Protein AF-A0A7X6YU04-F1 (afdb_monomer)

Nearest PDB structures (foldseek):
  3sb4-assembly1_A  TM=5.906E-01  e=1.097E-13  Bacteroides thetaiotaomicron
  4cp6-assembly1_A  TM=6.008E-01  e=2.734E-08  Streptococcus pneumoniae
  4h09-assembly2_B  TM=5.212E-01  e=1.757E-08  Eubacterium ventriosum ATCC 27560
  6mlx-assembly3_C  TM=5.544E-01  e=3.759E-04  Treponema pallidum
  4oju-assembly1_D  TM=6.494E-01  e=1.924E-01  Pseudoflavonifractor capillosus ATCC 29799

Radius of gyration: 21.85 Å; Cα contacts (8 Å, |Δi|>4): 764; chains: 1; bounding box: 54×42×83 Å

Solvent-accessible surface area (backbone atoms only — not comparable to full-atom values): 13526 Å² total; per-residue (Å²): 134,88,79,87,88,81,90,79,86,76,69,95,64,85,62,73,80,66,76,35,64,47,78,46,76,30,83,52,58,52,46,50,75,82,77,50,54,75,70,50,33,75,52,26,24,30,40,36,43,27,44,31,34,23,44,35,30,41,27,46,50,42,76,50,30,67,56,32,24,3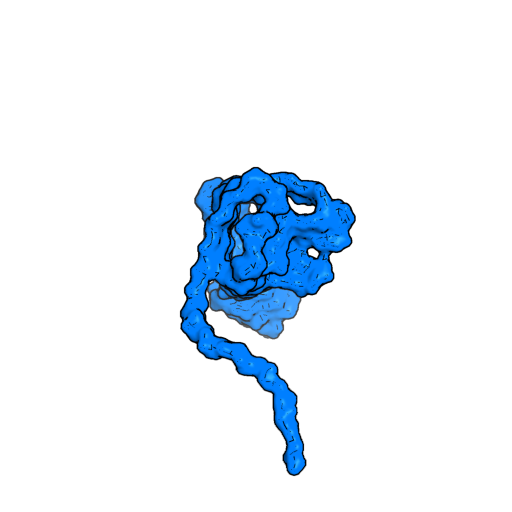6,41,35,28,47,62,29,44,39,39,59,44,74,41,40,69,34,25,62,48,90,42,89,64,47,80,40,61,55,24,36,48,43,40,23,36,29,23,32,81,70,78,72,45,61,34,45,48,26,36,42,53,42,56,29,59,71,27,35,31,41,23,40,30,20,34,26,42,17,35,43,26,33,48,43,59,44,45,38,51,34,69,45,73,38,69,53,26,62,39,62,16,49,41,16,48,28,35,43,44,38,90,73,22,77,48,39,32,48,58,97,27,24,33,22,34,51,87,41,36,31,40,46,39,46,33,24,43,38,56,44,71,48,70,52,60,71,65,24,28,33,38,32,56,44,13,34,39,47,19,42,47,24,38,33,78,43,76,27,66,53,26,32,36,40,23,40,27,19,34,18,43,16,57,30,30,45,42,61,47,69,52,34,70,55,50,76,46,77,37,67,53,28,62,34,67,30,81,38,58,73,44,60,75,43,74,51,127

Structure (mmCIF, N/CA/C/O backbone):
data_AF-A0A7X6YU04-F1
#
_entry.id   AF-A0A7X6YU04-F1
#
loop_
_atom_site.group_PDB
_atom_site.id
_atom_site.type_symbol
_atom_site.label_atom_id
_atom_site.label_alt_id
_atom_site.label_comp_id
_atom_site.label_asym_id
_atom_site.label_entity_id
_atom_site.label_seq_id
_atom_site.pdbx_PDB_ins_code
_atom_site.Cartn_x
_atom_site.Cartn_y
_atom_site.Cartn_z
_atom_site.occupancy
_atom_site.B_iso_or_equiv
_atom_site.auth_seq_id
_atom_site.auth_comp_id
_atom_site.auth_asym_id
_atom_site.auth_atom_id
_atom_site.pdbx_PDB_model_num
ATOM 1 N N . MET A 1 1 ? 34.043 -9.677 52.718 1.00 38.72 1 MET A N 1
ATOM 2 C CA . MET A 1 1 ? 33.495 -8.496 52.014 1.00 38.72 1 MET A CA 1
ATOM 3 C C . MET A 1 1 ? 32.366 -9.014 51.142 1.00 38.72 1 MET A C 1
ATOM 5 O O . MET A 1 1 ? 32.648 -9.794 50.252 1.00 38.72 1 MET A O 1
ATOM 9 N N . LYS A 1 2 ? 31.124 -8.968 51.648 1.00 36.84 2 LYS A N 1
ATOM 10 C CA . LYS A 1 2 ? 30.118 -7.913 51.370 1.00 36.84 2 LYS A CA 1
ATOM 11 C C . LYS A 1 2 ? 29.767 -7.887 49.873 1.00 36.84 2 LYS A C 1
ATOM 13 O O . LYS A 1 2 ? 30.682 -7.725 49.087 1.00 36.84 2 LYS A O 1
ATOM 18 N N . ALA A 1 3 ? 28.534 -7.921 49.388 1.00 37.44 3 ALA A N 1
ATOM 19 C CA . ALA A 1 3 ? 27.158 -8.063 49.880 1.00 37.44 3 ALA A CA 1
ATOM 20 C C . ALA A 1 3 ? 26.323 -8.004 48.562 1.00 37.44 3 ALA A C 1
ATOM 22 O O . ALA A 1 3 ? 26.691 -7.256 47.666 1.00 37.44 3 ALA A O 1
ATOM 23 N N . LEU A 1 4 ? 25.400 -8.925 48.281 1.00 38.28 4 LEU A N 1
ATOM 24 C CA . LEU A 1 4 ? 23.970 -8.820 48.609 1.00 38.28 4 LEU A CA 1
ATOM 25 C C . LEU A 1 4 ? 23.174 -7.810 47.725 1.00 38.28 4 LEU A C 1
ATOM 27 O O . LEU A 1 4 ? 23.273 -6.611 47.942 1.00 38.28 4 LEU A O 1
ATOM 31 N N . PHE A 1 5 ? 22.310 -8.370 46.851 1.00 34.94 5 PHE A N 1
ATOM 32 C CA . PHE A 1 5 ? 20.992 -7.876 46.360 1.00 34.94 5 PHE A CA 1
ATOM 33 C C . PHE A 1 5 ? 20.978 -6.762 45.287 1.00 34.94 5 PHE A C 1
ATOM 35 O O . PHE A 1 5 ? 21.652 -5.755 45.423 1.00 34.94 5 PHE A O 1
ATOM 42 N N . PHE A 1 6 ? 20.265 -6.892 44.156 1.00 40.34 6 PHE A N 1
ATOM 43 C CA . PHE A 1 6 ? 18.812 -7.113 43.970 1.00 40.34 6 PHE A CA 1
ATOM 44 C C . PHE A 1 6 ? 18.549 -7.955 42.690 1.00 40.34 6 PHE A C 1
ATOM 46 O O . PHE A 1 6 ? 18.973 -7.574 41.607 1.00 40.34 6 PHE A O 1
ATOM 53 N N . PHE A 1 7 ? 18.049 -9.194 42.761 1.00 35.56 7 PHE A N 1
ATOM 54 C CA . PHE A 1 7 ? 16.637 -9.595 42.589 1.00 35.56 7 PHE A CA 1
ATOM 55 C C . PHE A 1 7 ? 15.775 -8.754 41.618 1.00 35.56 7 PHE A C 1
ATOM 57 O O . PHE A 1 7 ? 15.134 -7.793 42.024 1.00 35.56 7 PHE A O 1
ATOM 64 N N . LEU A 1 8 ? 15.633 -9.238 40.378 1.00 34.59 8 LEU A N 1
ATOM 65 C CA . LEU A 1 8 ? 14.311 -9.524 39.803 1.00 34.59 8 LEU A CA 1
ATOM 66 C C . LEU A 1 8 ? 14.407 -10.765 38.902 1.00 34.59 8 LEU A C 1
ATOM 68 O O . LEU A 1 8 ? 14.388 -10.697 37.678 1.00 34.59 8 LEU A O 1
ATOM 72 N N . ALA A 1 9 ? 14.516 -11.929 39.541 1.00 42.50 9 ALA A N 1
ATOM 73 C CA . ALA A 1 9 ? 14.033 -13.164 38.948 1.00 42.50 9 ALA A CA 1
ATOM 74 C C . ALA A 1 9 ? 12.498 -13.091 38.942 1.00 42.50 9 ALA A C 1
ATOM 76 O O . ALA A 1 9 ? 11.856 -13.453 39.926 1.00 42.50 9 ALA A O 1
ATOM 77 N N . MET A 1 10 ? 11.901 -12.577 37.865 1.00 42.59 10 MET A N 1
ATOM 78 C CA . MET A 1 10 ? 10.480 -12.795 37.609 1.00 42.59 10 MET A CA 1
ATOM 79 C C . MET A 1 10 ? 10.357 -14.065 36.777 1.00 42.59 10 MET A C 1
ATOM 81 O O . MET A 1 10 ? 10.616 -14.068 35.582 1.00 42.59 10 MET A O 1
ATOM 85 N N . MET A 1 11 ? 10.019 -15.144 37.482 1.00 39.12 11 MET A N 1
ATOM 86 C CA . MET A 1 11 ? 9.170 -16.233 37.013 1.00 39.12 11 MET A CA 1
ATOM 87 C C . MET A 1 11 ? 9.454 -16.754 35.593 1.00 39.12 11 MET A C 1
ATOM 89 O O . MET A 1 11 ? 8.969 -16.229 34.594 1.00 39.12 11 MET A O 1
ATOM 93 N N . LEU A 1 12 ? 10.103 -17.919 35.532 1.00 44.2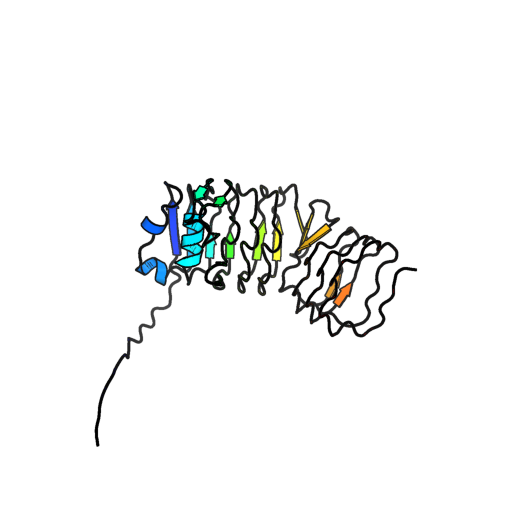5 12 LEU A N 1
ATOM 94 C CA . LEU A 1 12 ? 9.741 -18.936 34.548 1.00 44.25 12 LEU A CA 1
ATOM 95 C C . LEU A 1 12 ? 8.235 -19.199 34.679 1.00 44.25 12 LEU A C 1
ATOM 97 O O . LEU A 1 12 ? 7.797 -20.018 35.481 1.00 44.25 12 LEU A O 1
ATOM 101 N N . CYS A 1 13 ? 7.443 -18.477 33.902 1.00 35.66 13 CYS A N 1
ATOM 102 C CA . CYS A 1 13 ? 6.161 -18.963 33.457 1.00 35.66 13 CYS A CA 1
ATOM 103 C C . CYS A 1 13 ? 6.367 -19.253 31.977 1.00 35.66 13 CYS A C 1
ATOM 105 O O . CYS A 1 13 ? 6.315 -18.358 31.136 1.00 35.66 13 CYS A O 1
ATOM 107 N N . THR A 1 14 ? 6.645 -20.514 31.654 1.00 41.81 14 THR A N 1
ATOM 108 C CA . THR A 1 14 ? 6.331 -21.069 30.341 1.00 41.81 14 THR A CA 1
ATOM 109 C C . THR A 1 14 ? 4.810 -21.056 30.192 1.00 41.81 14 THR A C 1
ATOM 111 O O . THR A 1 14 ? 4.151 -22.090 30.131 1.00 41.81 14 THR A O 1
ATOM 114 N N . VAL A 1 15 ? 4.222 -19.858 30.133 1.00 43.78 15 VAL A N 1
ATOM 115 C CA . VAL A 1 15 ? 2.979 -19.678 29.407 1.00 43.78 15 VAL A CA 1
ATOM 116 C C . VAL A 1 15 ? 3.430 -19.941 27.984 1.00 43.78 15 VAL A C 1
ATOM 118 O O . VAL A 1 15 ? 4.143 -19.134 27.392 1.00 43.78 15 VAL A O 1
ATOM 121 N N . SER A 1 16 ? 3.113 -21.126 27.462 1.00 46.19 16 SER A N 1
ATOM 122 C CA . SER A 1 16 ? 2.829 -21.249 26.036 1.00 46.19 16 SER A CA 1
ATOM 123 C C . SER A 1 16 ? 2.118 -19.954 25.665 1.00 46.19 16 SER A C 1
ATOM 125 O O . SER A 1 16 ? 1.050 -19.702 26.217 1.00 46.19 16 SER A O 1
ATOM 127 N N . ALA A 1 17 ? 2.774 -19.059 24.921 1.00 52.78 17 ALA A N 1
ATOM 128 C CA . ALA A 1 17 ? 2.198 -17.775 24.565 1.00 52.78 17 ALA A CA 1
ATOM 129 C C . ALA A 1 17 ? 1.048 -18.086 23.608 1.00 52.78 17 ALA A C 1
ATOM 131 O O . ALA A 1 17 ? 1.206 -18.078 22.391 1.00 52.78 17 ALA A O 1
ATOM 132 N N . TYR A 1 18 ? -0.085 -18.500 24.172 1.00 56.50 18 TYR A N 1
ATOM 133 C CA . TYR A 1 18 ? -1.309 -18.729 23.446 1.00 56.50 18 TYR A CA 1
ATOM 134 C C . TYR A 1 18 ? -1.627 -17.399 22.800 1.00 56.50 18 TYR A C 1
ATOM 136 O O . TYR A 1 18 ? -1.776 -16.401 23.512 1.00 56.50 18 TYR A O 1
ATOM 144 N N . ALA A 1 19 ? -1.678 -17.397 21.469 1.00 67.06 19 ALA A N 1
ATOM 145 C CA . ALA A 1 19 ? -2.090 -16.247 20.692 1.00 67.06 19 ALA A CA 1
ATOM 146 C C . ALA A 1 19 ? -3.394 -15.705 21.289 1.00 67.06 19 ALA A C 1
ATOM 148 O O . ALA A 1 19 ? -4.443 -16.346 21.203 1.00 67.06 19 ALA A O 1
ATOM 149 N N . GLN A 1 20 ? -3.316 -14.563 21.976 1.00 90.12 20 GLN A N 1
ATOM 150 C CA . GLN A 1 20 ? -4.504 -13.911 22.502 1.00 90.12 20 GLN A CA 1
ATOM 151 C C . GLN A 1 20 ? -5.170 -13.201 21.335 1.00 90.12 20 GLN A C 1
ATOM 153 O O . GLN A 1 20 ? -4.629 -12.235 20.786 1.00 90.12 20 GLN A O 1
ATOM 158 N N . VAL A 1 21 ? -6.320 -13.732 20.934 1.00 95.94 21 VAL A N 1
ATOM 159 C CA . VAL A 1 21 ? -7.135 -13.197 19.850 1.00 95.94 21 VAL A CA 1
ATOM 160 C C . VAL A 1 21 ? -8.427 -12.627 20.417 1.00 95.94 21 VAL A C 1
ATOM 162 O O . VAL A 1 21 ? -9.036 -13.217 21.309 1.00 95.94 21 VAL A O 1
ATOM 165 N N . LYS A 1 22 ? -8.868 -11.482 19.900 1.00 97.75 22 LYS A N 1
ATOM 166 C CA . LYS A 1 22 ? -10.112 -10.841 20.341 1.00 97.75 22 LYS A CA 1
ATOM 167 C C . LYS A 1 22 ? -10.916 -10.333 19.157 1.00 97.75 22 LYS A C 1
ATOM 169 O O . LYS A 1 22 ? -10.361 -9.840 18.181 1.00 97.75 22 LYS A O 1
ATOM 174 N N . THR A 1 23 ? -12.237 -10.431 19.257 1.00 98.50 23 THR A N 1
ATOM 175 C CA . THR A 1 23 ? -13.159 -9.735 18.353 1.00 98.50 23 THR A CA 1
ATOM 176 C C . THR A 1 23 ? -13.822 -8.600 19.116 1.00 98.50 23 THR A C 1
ATOM 178 O O . THR A 1 23 ? -14.321 -8.810 20.221 1.00 98.50 23 THR A O 1
ATOM 181 N N . VAL A 1 24 ? -13.824 -7.402 18.539 1.00 98.56 24 VAL A N 1
ATOM 182 C CA . VAL A 1 24 ? -14.433 -6.206 19.125 1.00 98.56 24 VAL A CA 1
ATOM 183 C C . VAL A 1 24 ? -15.392 -5.583 18.120 1.00 98.56 24 VAL A C 1
ATOM 185 O O . VAL A 1 24 ? -15.045 -5.345 16.962 1.00 98.56 24 VAL A O 1
ATOM 188 N N . HIS A 1 25 ? -16.611 -5.305 18.573 1.00 98.62 25 HIS A N 1
ATOM 189 C CA . HIS A 1 25 ? -17.556 -4.473 17.843 1.00 98.62 25 HIS A CA 1
ATOM 190 C C . HIS A 1 25 ? -17.486 -3.047 18.382 1.00 98.62 25 HIS A C 1
ATOM 192 O O . HIS A 1 25 ? -17.803 -2.810 19.548 1.00 98.62 25 HIS A O 1
ATOM 198 N N . VAL A 1 26 ? -17.053 -2.104 17.549 1.00 98.69 26 VAL A N 1
ATOM 199 C CA . VAL A 1 26 ? -16.968 -0.688 17.907 1.00 98.69 26 VAL A CA 1
ATOM 200 C C . VAL A 1 26 ? -18.269 -0.011 17.486 1.00 98.69 26 VAL A C 1
ATOM 202 O O . VAL A 1 26 ? -18.536 0.173 16.301 1.00 98.69 26 VAL A O 1
ATOM 205 N N . THR A 1 27 ? -19.117 0.334 18.454 1.00 98.12 27 THR A N 1
ATOM 206 C CA . THR A 1 27 ? -20.388 1.022 18.170 1.00 98.12 27 THR A CA 1
ATOM 207 C C . THR A 1 27 ? -20.155 2.496 17.830 1.00 98.12 27 THR A C 1
ATOM 209 O O . THR A 1 27 ? -20.726 3.011 16.864 1.00 98.12 27 THR A O 1
ATOM 212 N N . THR A 1 28 ? -19.281 3.152 18.599 1.00 98.38 28 THR A N 1
ATOM 213 C CA . THR A 1 28 ? -18.944 4.574 18.477 1.00 98.38 28 THR A CA 1
ATOM 214 C C . THR A 1 28 ? -17.519 4.719 17.960 1.00 98.38 28 THR A C 1
ATOM 216 O O . THR A 1 28 ? -16.579 4.308 18.630 1.00 98.38 28 THR A O 1
ATOM 219 N N . ALA A 1 29 ? -17.345 5.332 16.790 1.00 98.69 29 ALA A N 1
ATOM 220 C CA . ALA A 1 29 ? -16.015 5.546 16.228 1.00 98.69 29 ALA A CA 1
ATOM 221 C C . ALA A 1 29 ? -15.112 6.350 17.186 1.00 98.69 29 ALA A C 1
ATOM 223 O O . ALA A 1 29 ? -15.557 7.304 17.838 1.00 98.69 29 ALA A O 1
ATOM 224 N N . GLY A 1 30 ? -13.854 5.933 17.287 1.00 98.56 30 GLY A N 1
ATOM 225 C CA . GLY A 1 30 ? -12.837 6.466 18.185 1.00 98.56 30 GLY A CA 1
ATOM 226 C C . GLY A 1 30 ? -12.917 5.960 19.625 1.00 98.56 30 GLY A C 1
ATOM 227 O O . GLY A 1 30 ? -12.241 6.520 20.487 1.00 98.56 30 GLY A O 1
ATOM 228 N N . SER A 1 31 ? -13.753 4.957 19.923 1.00 98.62 31 SER A N 1
ATOM 229 C CA . SER A 1 31 ? -13.955 4.442 21.284 1.00 98.62 31 SER A CA 1
ATOM 230 C C . SER A 1 31 ? -13.246 3.116 21.579 1.00 98.62 31 SER A C 1
ATOM 232 O O . SER A 1 31 ? -13.461 2.558 22.659 1.00 98.62 31 SER A O 1
ATOM 234 N N . LEU A 1 32 ? -12.419 2.580 20.674 1.00 98.69 32 LEU A N 1
ATOM 235 C CA . LEU A 1 32 ? -11.773 1.270 20.842 1.00 98.69 32 LEU A CA 1
ATOM 236 C C . LEU A 1 32 ? -10.960 1.171 22.141 1.00 98.69 32 LEU A C 1
ATOM 238 O O . LEU A 1 32 ? -10.961 0.123 22.786 1.00 98.69 32 LEU A O 1
ATOM 242 N N . TYR A 1 33 ? -10.338 2.270 22.571 1.00 97.88 33 TYR A N 1
ATOM 243 C CA . TYR A 1 33 ? -9.551 2.341 23.807 1.00 97.88 33 TYR A CA 1
ATOM 244 C C . TYR A 1 33 ? -10.349 1.996 25.077 1.00 97.88 33 TYR A C 1
ATOM 246 O O . TYR A 1 33 ? -9.762 1.626 26.090 1.00 97.88 33 TYR A O 1
ATOM 254 N N . THR A 1 34 ? -11.681 2.100 25.036 1.00 98.25 34 THR A N 1
ATOM 255 C CA . THR A 1 34 ? -12.569 1.716 26.149 1.00 98.25 34 THR A CA 1
ATOM 256 C C . THR A 1 34 ? -12.898 0.222 26.162 1.00 98.25 34 THR A C 1
ATOM 258 O O . THR A 1 34 ? -13.349 -0.304 27.176 1.00 98.25 34 THR A O 1
ATOM 261 N N . LEU A 1 35 ? -12.673 -0.469 25.040 1.00 98.38 35 LEU A N 1
ATOM 262 C CA . LEU A 1 35 ? -13.057 -1.864 24.808 1.00 98.38 35 LEU A CA 1
ATOM 263 C C . LEU A 1 35 ? -11.875 -2.836 24.940 1.00 98.38 35 LEU A C 1
ATOM 265 O O . LEU A 1 35 ? -12.078 -4.054 24.925 1.00 98.38 35 LEU A O 1
ATOM 269 N N . ILE A 1 36 ? -10.651 -2.312 25.055 1.00 97.56 36 ILE A N 1
ATOM 270 C CA . ILE A 1 36 ? -9.421 -3.090 25.225 1.00 97.56 36 ILE A CA 1
ATOM 271 C C . ILE A 1 36 ? -8.693 -2.622 26.489 1.00 97.56 36 ILE A C 1
ATOM 273 O O . ILE A 1 36 ? -8.149 -1.516 26.544 1.00 97.56 36 ILE A O 1
ATOM 277 N N . ASN A 1 37 ? -8.659 -3.485 27.505 1.00 96.44 37 ASN A N 1
ATOM 278 C CA . ASN A 1 37 ? -8.021 -3.179 28.785 1.00 96.44 37 ASN A CA 1
ATOM 279 C C . ASN A 1 37 ? -6.482 -3.284 28.710 1.00 96.44 37 ASN A C 1
ATOM 281 O O . ASN A 1 37 ? -5.920 -3.801 27.747 1.00 96.44 37 ASN A O 1
ATOM 285 N N . THR A 1 38 ? -5.782 -2.816 29.746 1.00 95.12 38 THR A N 1
ATOM 286 C CA . THR A 1 38 ? -4.309 -2.759 29.770 1.00 95.12 38 THR A CA 1
ATOM 287 C C . THR A 1 38 ? -3.628 -4.123 29.616 1.00 95.12 38 THR A C 1
ATOM 289 O O . THR A 1 38 ? -2.592 -4.211 28.962 1.00 95.12 38 THR A O 1
ATOM 292 N N . SER A 1 39 ? -4.192 -5.194 30.185 1.00 93.88 39 SER A N 1
ATOM 293 C CA . SER A 1 39 ? -3.619 -6.542 30.059 1.00 93.88 39 SER A CA 1
ATOM 294 C C . SER A 1 39 ? -3.750 -7.070 28.629 1.00 93.88 39 SER A C 1
ATOM 296 O O . SER A 1 39 ? -2.817 -7.678 28.104 1.00 93.88 39 SER A O 1
ATOM 298 N N . GLU A 1 40 ? -4.871 -6.780 27.969 1.00 96.25 40 GLU A N 1
ATOM 299 C CA . GLU A 1 40 ? -5.088 -7.122 26.562 1.00 96.25 40 GLU A CA 1
ATOM 300 C C . GLU A 1 40 ? -4.150 -6.332 25.642 1.00 96.25 40 GLU A C 1
ATOM 302 O O . GLU A 1 40 ? -3.551 -6.916 24.743 1.00 96.25 40 GLU A O 1
ATOM 307 N N . GLN A 1 41 ? -3.934 -5.035 25.896 1.00 95.75 41 GLN A N 1
ATOM 308 C CA . GLN A 1 41 ? -2.990 -4.221 25.111 1.00 95.75 41 GLN A CA 1
ATOM 309 C C . GLN A 1 41 ? -1.577 -4.831 25.071 1.00 95.75 41 GLN A C 1
ATOM 311 O O . GLN A 1 41 ? -0.901 -4.769 24.047 1.00 95.75 41 GLN A O 1
ATOM 316 N N . GLN A 1 42 ? -1.151 -5.461 26.169 1.00 94.00 42 GLN A N 1
ATOM 317 C CA . GLN A 1 42 ? 0.177 -6.065 26.306 1.00 94.00 42 GLN A CA 1
ATOM 318 C C . GLN A 1 42 ? 0.291 -7.485 25.738 1.00 94.00 42 GLN A C 1
ATOM 320 O O . GLN A 1 42 ? 1.404 -7.992 25.638 1.00 94.00 42 GLN A O 1
ATOM 325 N N . SER A 1 43 ? -0.822 -8.145 25.407 1.00 94.56 43 SER A N 1
ATOM 326 C CA . SER A 1 43 ? -0.830 -9.581 25.088 1.00 94.56 43 SER A CA 1
ATOM 327 C C . SER A 1 43 ? -1.526 -9.946 23.778 1.00 94.56 43 SER A C 1
ATOM 329 O O . SER A 1 43 ? -1.267 -11.029 23.251 1.00 94.56 43 SER A O 1
ATOM 331 N N . LEU A 1 44 ? -2.380 -9.073 23.226 1.00 97.44 44 LEU A N 1
ATOM 332 C CA . LEU A 1 44 ? -3.095 -9.352 21.981 1.00 97.44 44 LEU A CA 1
ATOM 333 C C . LEU A 1 44 ? -2.133 -9.523 20.804 1.00 97.44 44 LEU A C 1
ATOM 335 O O . LEU A 1 44 ? -1.326 -8.649 20.490 1.00 97.44 44 LEU A O 1
ATOM 339 N N . THR A 1 45 ? -2.301 -10.652 20.125 1.00 97.69 45 THR A N 1
ATOM 340 C CA . THR A 1 45 ? -1.593 -11.018 18.889 1.00 97.69 45 THR A CA 1
ATOM 341 C C . THR A 1 45 ? -2.546 -11.011 17.697 1.00 97.69 45 THR A C 1
ATOM 343 O O . THR A 1 45 ? -2.133 -10.640 16.605 1.00 97.69 45 THR A O 1
ATOM 346 N N . GLY A 1 46 ? -3.842 -11.276 17.910 1.00 98.56 46 GLY A N 1
ATOM 347 C CA . GLY A 1 46 ? -4.874 -11.145 16.879 1.00 98.56 46 GLY A CA 1
ATOM 348 C C . GLY A 1 46 ? -6.045 -10.256 17.299 1.00 98.56 46 GLY A C 1
ATOM 349 O O . GLY A 1 46 ? -6.525 -10.315 18.432 1.00 98.56 46 GLY A O 1
ATOM 350 N N . LEU A 1 47 ? -6.551 -9.448 16.372 1.00 98.75 47 LEU A N 1
ATOM 351 C CA . LEU A 1 47 ? -7.686 -8.560 16.604 1.00 98.75 47 LEU A CA 1
ATOM 352 C C . LEU A 1 47 ? -8.589 -8.519 15.377 1.00 98.75 47 LEU A C 1
ATOM 354 O O . LEU A 1 47 ? -8.158 -8.169 14.283 1.00 98.75 47 LEU A O 1
ATOM 358 N N . THR A 1 48 ? -9.866 -8.822 15.575 1.00 98.88 48 THR A N 1
ATOM 359 C CA . THR A 1 48 ? -10.917 -8.563 14.589 1.00 98.88 48 THR A CA 1
ATOM 360 C C . THR A 1 48 ? -11.740 -7.366 15.042 1.00 98.88 48 THR A C 1
ATOM 362 O O . THR A 1 48 ? -12.356 -7.409 16.108 1.00 98.88 48 THR A O 1
ATOM 365 N N . LEU A 1 49 ? -11.768 -6.303 14.240 1.00 98.81 49 LEU A N 1
ATOM 366 C CA . LEU A 1 49 ? -12.611 -5.132 14.466 1.00 98.81 49 LEU A CA 1
ATOM 367 C C . LEU A 1 49 ? -13.805 -5.145 13.517 1.00 98.81 49 LEU A C 1
ATOM 369 O O . LEU A 1 49 ? -13.681 -5.391 12.317 1.00 98.81 49 LEU A O 1
ATOM 373 N N . THR A 1 50 ? -14.974 -4.842 14.069 1.00 98.75 50 THR A N 1
ATOM 374 C CA . THR A 1 50 ? -16.225 -4.687 13.320 1.00 98.75 50 THR A CA 1
ATOM 375 C C . THR A 1 50 ? -16.951 -3.420 13.766 1.00 98.75 50 THR A C 1
ATOM 377 O O . THR A 1 50 ? -16.627 -2.857 14.813 1.00 98.75 50 THR A O 1
ATOM 380 N N . GLY A 1 51 ? -17.950 -2.980 13.002 1.00 98.44 51 GLY A N 1
ATOM 381 C CA . GLY A 1 51 ? -18.737 -1.793 13.348 1.00 98.44 51 GLY A CA 1
ATOM 382 C C . GLY A 1 51 ? -18.108 -0.500 12.831 1.00 98.44 51 GLY A C 1
ATOM 383 O O . GLY A 1 51 ? -17.540 -0.478 11.743 1.00 98.44 51 GLY A O 1
ATOM 384 N N . ASN A 1 52 ? -18.252 0.591 13.573 1.00 98.50 52 ASN A N 1
ATOM 385 C CA . ASN A 1 52 ? -17.826 1.929 13.177 1.00 98.50 52 ASN A CA 1
ATOM 386 C C . ASN A 1 52 ? -16.484 2.262 13.837 1.00 98.50 52 ASN A C 1
ATOM 388 O O . ASN A 1 52 ? -16.450 2.489 15.041 1.00 98.50 52 ASN A O 1
ATOM 392 N N . ILE A 1 53 ? -15.409 2.331 13.054 1.00 98.81 53 ILE A N 1
ATOM 393 C CA . ILE A 1 53 ? -14.086 2.765 13.534 1.00 98.81 53 ILE A CA 1
ATOM 394 C C . ILE A 1 53 ? -13.700 4.096 12.886 1.00 98.81 53 ILE A C 1
ATOM 396 O O . ILE A 1 53 ? -14.281 4.461 11.869 1.00 98.81 53 ILE A O 1
ATOM 400 N N . ASP A 1 54 ? -12.717 4.814 13.412 1.00 98.81 54 ASP A N 1
ATOM 401 C CA . ASP A 1 54 ? -12.089 5.953 12.727 1.00 98.81 54 ASP A CA 1
ATOM 402 C C . ASP A 1 54 ? -10.565 5.998 12.935 1.00 98.81 54 ASP A C 1
ATOM 404 O O . ASP A 1 54 ? -9.955 5.060 13.454 1.00 98.81 54 ASP A O 1
ATOM 408 N N . ALA A 1 55 ? -9.929 7.090 12.501 1.00 98.75 55 ALA A N 1
ATOM 409 C CA . ALA A 1 55 ? -8.483 7.272 12.601 1.00 98.75 55 ALA A CA 1
ATOM 410 C C . ALA A 1 55 ? -7.940 7.183 14.041 1.00 98.75 55 ALA A C 1
ATOM 412 O O . ALA A 1 55 ? -6.788 6.794 14.219 1.00 98.75 55 ALA A O 1
ATOM 413 N N . ARG A 1 56 ? -8.741 7.486 15.071 1.00 98.75 56 ARG A N 1
ATOM 414 C CA . ARG A 1 56 ? -8.329 7.374 16.481 1.00 98.75 56 ARG A CA 1
ATOM 415 C C . ARG A 1 56 ? -8.237 5.917 16.919 1.00 98.75 56 ARG A C 1
ATOM 417 O O . ARG A 1 56 ? -7.319 5.549 17.646 1.00 98.75 56 ARG A O 1
ATOM 424 N N . ASP A 1 57 ? -9.150 5.070 16.443 1.00 98.94 57 ASP A N 1
ATOM 425 C CA . ASP A 1 57 ? -9.096 3.628 16.709 1.00 98.94 57 ASP A CA 1
ATOM 426 C C . ASP A 1 57 ? -7.889 2.988 16.017 1.00 98.94 57 ASP A C 1
ATOM 428 O O . ASP A 1 57 ? -7.197 2.165 16.614 1.00 98.94 57 ASP A O 1
ATOM 432 N N . ILE A 1 58 ? -7.598 3.395 14.776 1.00 98.81 58 ILE A N 1
ATOM 433 C CA . ILE A 1 58 ? -6.407 2.935 14.048 1.00 98.81 58 ILE A CA 1
ATOM 434 C C . ILE A 1 58 ? -5.123 3.402 14.749 1.00 98.81 58 ILE A C 1
ATOM 436 O O . ILE A 1 58 ? -4.225 2.587 14.958 1.00 98.81 58 ILE A O 1
ATOM 440 N N . ALA A 1 59 ? -5.055 4.662 15.195 1.00 98.62 59 ALA A N 1
ATOM 441 C CA . ALA A 1 59 ? -3.934 5.164 15.992 1.00 98.62 59 ALA A CA 1
ATOM 442 C C . ALA A 1 59 ? -3.763 4.369 17.300 1.00 98.62 59 ALA A C 1
ATOM 444 O O . ALA A 1 59 ? -2.648 3.995 17.655 1.00 98.62 59 ALA A O 1
ATOM 445 N N . PHE A 1 60 ? -4.860 4.011 17.977 1.00 98.69 60 PHE A N 1
ATOM 446 C CA . PHE A 1 60 ? -4.813 3.139 19.152 1.00 98.69 60 PHE A CA 1
ATOM 447 C C . PHE A 1 60 ? -4.244 1.748 18.824 1.00 98.69 60 PHE A C 1
ATOM 449 O O . PHE A 1 60 ? -3.376 1.260 19.548 1.00 98.69 60 PHE A O 1
ATOM 456 N N . VAL A 1 61 ? -4.678 1.116 17.725 1.00 98.69 61 VAL A N 1
ATOM 457 C CA . VAL A 1 61 ? -4.127 -0.175 17.269 1.00 98.69 61 VAL A CA 1
ATOM 458 C C . VAL A 1 61 ? -2.624 -0.068 17.004 1.00 98.69 61 VAL A C 1
ATOM 460 O O . VAL A 1 61 ? -1.863 -0.934 17.442 1.00 98.69 61 VAL A O 1
ATOM 463 N N . ARG A 1 62 ? -2.190 0.998 16.323 1.00 98.31 62 ARG A N 1
ATOM 464 C CA . ARG A 1 62 ? -0.778 1.267 16.031 1.00 98.31 62 ARG A CA 1
ATOM 465 C C . ARG A 1 62 ? 0.042 1.430 17.309 1.00 98.31 62 ARG A C 1
ATOM 467 O O . ARG A 1 62 ? 1.049 0.749 17.473 1.00 98.31 62 ARG A O 1
ATOM 474 N N . ASP A 1 63 ? -0.403 2.305 18.206 1.00 97.31 63 ASP A N 1
ATOM 475 C CA . ASP A 1 63 ? 0.421 2.806 19.309 1.00 97.31 63 ASP A CA 1
ATOM 476 C C . ASP A 1 63 ? 0.339 1.944 20.577 1.00 97.31 63 ASP A C 1
ATOM 478 O O . ASP A 1 63 ? 1.241 2.001 21.415 1.00 97.31 63 ASP A O 1
ATOM 482 N N . LYS A 1 64 ? -0.743 1.175 20.766 1.00 97.50 64 LYS A N 1
ATOM 483 C CA . LYS A 1 64 ? -0.993 0.430 22.014 1.00 97.50 64 LYS A CA 1
ATOM 484 C C . LYS A 1 64 ? -0.910 -1.084 21.874 1.00 97.50 64 LYS A C 1
ATOM 486 O O . LYS A 1 64 ? -0.618 -1.744 22.866 1.00 97.50 64 LYS A O 1
ATOM 491 N N . LEU A 1 65 ? -1.122 -1.649 20.683 1.00 97.69 65 LEU A N 1
ATOM 492 C CA . LEU A 1 65 ? -1.166 -3.105 20.480 1.00 97.69 65 LEU A CA 1
ATOM 493 C C . LEU A 1 65 ? 0.145 -3.632 19.885 1.00 97.69 65 LEU A C 1
ATOM 495 O O . LEU A 1 65 ? 0.196 -4.135 18.760 1.00 97.69 65 LEU A O 1
ATOM 499 N N . LEU A 1 66 ? 1.236 -3.497 20.639 1.00 94.38 66 LEU A N 1
ATOM 500 C CA . LEU A 1 66 ? 2.604 -3.698 20.139 1.00 94.38 66 LEU A CA 1
ATOM 501 C C . LEU A 1 66 ? 2.883 -5.126 19.646 1.00 94.38 66 LEU A C 1
ATOM 503 O O . LEU A 1 66 ? 3.630 -5.295 18.682 1.00 94.38 66 LEU A O 1
ATOM 507 N N . LEU A 1 67 ? 2.247 -6.141 20.239 1.00 96.38 67 LEU A N 1
ATOM 508 C CA . LEU A 1 67 ? 2.399 -7.550 19.845 1.00 96.38 67 LEU A CA 1
ATOM 509 C C . LEU A 1 67 ? 1.430 -7.997 18.739 1.00 96.38 67 LEU A C 1
ATOM 511 O O . LEU A 1 67 ? 1.513 -9.138 18.295 1.00 96.38 67 LEU A O 1
ATOM 515 N N . LEU A 1 68 ? 0.534 -7.115 18.278 1.00 98.00 68 LEU A N 1
ATOM 516 C CA . LEU A 1 68 ? -0.486 -7.475 17.296 1.00 98.00 68 LEU A CA 1
ATOM 517 C C . LEU A 1 68 ? 0.142 -7.855 15.948 1.00 98.00 68 LEU A C 1
ATOM 519 O O . LEU A 1 68 ? 0.705 -6.986 15.273 1.00 98.00 68 LEU A O 1
ATOM 523 N N . SER A 1 69 ? -0.005 -9.123 15.568 1.00 97.94 69 SER A N 1
ATOM 524 C CA . SER A 1 69 ? 0.447 -9.706 14.306 1.00 97.94 69 SER A CA 1
ATOM 525 C C . SER A 1 69 ? -0.655 -9.827 13.265 1.00 97.94 69 SER A C 1
ATOM 527 O O . SER A 1 69 ? -0.377 -9.693 12.075 1.00 97.94 69 SER A O 1
ATOM 529 N N . ASP A 1 70 ? -1.896 -10.031 13.698 1.00 98.50 70 ASP A N 1
ATOM 530 C CA . ASP A 1 70 ? -3.017 -10.316 12.808 1.00 98.50 70 ASP A CA 1
ATOM 531 C C . ASP A 1 70 ? -4.152 -9.327 13.060 1.00 98.50 70 ASP A C 1
ATOM 533 O O . ASP A 1 70 ? -4.765 -9.304 14.131 1.00 98.50 70 ASP A O 1
ATOM 537 N N . LEU A 1 71 ? -4.444 -8.491 12.065 1.00 98.81 71 LEU A N 1
ATOM 538 C CA . LEU A 1 71 ? -5.512 -7.498 12.143 1.00 98.81 71 LEU A CA 1
ATOM 539 C C . LEU A 1 71 ? -6.564 -7.757 11.068 1.00 98.81 71 LEU A C 1
ATOM 541 O O . LEU A 1 71 ? -6.293 -7.664 9.873 1.00 98.81 71 LEU A O 1
ATOM 545 N N . ASN A 1 72 ? -7.798 -8.011 11.484 1.00 98.88 72 ASN A N 1
ATOM 546 C CA . ASN A 1 72 ? -8.923 -8.174 10.577 1.00 98.88 72 ASN A CA 1
ATOM 547 C C . ASN A 1 72 ? -9.898 -6.997 10.703 1.00 98.88 72 ASN A C 1
ATOM 549 O O . ASN A 1 72 ? -10.551 -6.831 11.731 1.00 98.88 72 ASN A O 1
ATOM 553 N N . LEU A 1 73 ? -10.010 -6.196 9.641 1.00 98.88 73 LEU A N 1
ATOM 554 C CA . LEU A 1 73 ? -10.916 -5.048 9.532 1.00 98.88 73 LEU A CA 1
ATOM 555 C C . LEU A 1 73 ? -12.047 -5.283 8.523 1.00 98.88 73 LEU A C 1
ATOM 557 O O . LEU A 1 73 ? -12.744 -4.337 8.163 1.00 98.88 73 LEU A O 1
ATOM 561 N N . GLN A 1 74 ? -12.239 -6.515 8.039 1.00 98.50 74 GLN A N 1
ATOM 562 C CA . GLN A 1 74 ? -13.121 -6.825 6.909 1.00 98.50 74 GLN A CA 1
ATOM 563 C C . GLN A 1 74 ? -14.536 -6.242 7.059 1.00 98.50 74 GLN A C 1
ATOM 565 O O . GLN A 1 74 ? -15.101 -5.724 6.093 1.00 98.50 74 GLN A O 1
ATOM 570 N N . ASN A 1 75 ? -15.082 -6.314 8.279 1.00 98.50 75 ASN A N 1
ATOM 571 C CA . ASN A 1 75 ? -16.434 -5.873 8.636 1.00 98.50 75 ASN A CA 1
ATOM 572 C C . ASN A 1 75 ? -16.447 -4.553 9.432 1.00 98.50 75 ASN A C 1
ATOM 574 O O . ASN A 1 75 ? -17.437 -4.237 10.100 1.00 98.50 75 ASN A O 1
ATOM 578 N N . ALA A 1 76 ? -15.349 -3.799 9.410 1.00 98.62 76 ALA A N 1
ATOM 579 C CA . ALA A 1 76 ? -15.302 -2.450 9.949 1.00 98.62 76 ALA A CA 1
ATOM 580 C C . ALA A 1 76 ? -15.694 -1.429 8.870 1.00 98.62 76 ALA A C 1
ATOM 582 O O . ALA A 1 76 ? -15.421 -1.607 7.688 1.00 98.62 76 ALA A O 1
ATOM 583 N N . SER A 1 77 ? -16.322 -0.333 9.279 1.00 98.44 77 SER A N 1
ATOM 584 C CA . SER A 1 77 ? -16.617 0.833 8.452 1.00 98.44 77 SER A CA 1
ATOM 585 C C . SER A 1 77 ? -15.849 2.015 9.023 1.00 98.44 77 SER A C 1
ATOM 587 O O . SER A 1 77 ? -16.153 2.473 10.126 1.00 98.44 77 SER A O 1
ATOM 589 N N . ILE A 1 78 ? -14.862 2.505 8.269 1.00 98.81 78 ILE A N 1
ATOM 590 C CA . ILE A 1 78 ? -14.072 3.671 8.669 1.00 98.81 78 ILE A CA 1
ATOM 591 C C . ILE A 1 78 ? -14.926 4.930 8.486 1.00 98.81 78 ILE A C 1
ATOM 593 O O . ILE A 1 78 ? -15.351 5.249 7.374 1.00 98.81 78 ILE A O 1
ATOM 597 N N . LYS A 1 79 ? -15.204 5.637 9.577 1.00 98.88 79 LYS A N 1
ATOM 598 C CA . LYS A 1 79 ? -15.920 6.912 9.596 1.00 98.88 79 LYS A CA 1
ATOM 599 C C . LYS A 1 79 ? -14.953 8.067 9.401 1.00 98.88 79 LYS A C 1
ATOM 601 O O . LYS A 1 79 ? -13.782 7.977 9.759 1.00 98.88 79 LYS A O 1
ATOM 606 N N . ALA A 1 80 ? -15.479 9.150 8.834 1.00 98.75 80 ALA A N 1
ATOM 607 C CA . ALA A 1 80 ? -14.730 10.387 8.737 1.00 98.75 80 ALA A CA 1
ATOM 608 C C . ALA A 1 80 ? -14.454 10.940 10.139 1.00 98.75 80 ALA A C 1
ATOM 610 O O . ALA A 1 80 ? -15.298 10.836 11.032 1.00 98.75 80 ALA A O 1
ATOM 611 N N . TYR A 1 81 ? -13.292 11.557 10.307 1.00 98.62 81 TYR A N 1
ATOM 612 C CA . TYR A 1 81 ? -12.887 12.197 11.551 1.00 98.62 81 TYR A CA 1
ATOM 613 C C . TYR A 1 81 ? -12.111 13.477 11.241 1.00 98.62 81 TYR A C 1
ATOM 615 O O . TYR A 1 81 ? -11.307 13.506 10.315 1.00 98.62 81 TYR A O 1
ATOM 623 N N . SER A 1 82 ? -12.340 14.521 12.035 1.00 98.31 82 SER A N 1
ATOM 624 C CA . SER A 1 82 ? -11.545 15.748 12.015 1.00 98.31 82 SER A CA 1
ATOM 625 C C . SER A 1 82 ? -11.039 16.024 13.420 1.00 98.31 82 SER A C 1
ATOM 627 O O . SER A 1 82 ? -11.840 16.121 14.352 1.00 98.31 82 SER A O 1
ATOM 629 N N . GLY A 1 83 ? -9.729 16.167 13.574 1.00 97.81 83 GLY A N 1
ATOM 630 C CA . GLY A 1 83 ? -9.113 16.525 14.848 1.00 97.81 83 GLY A CA 1
ATOM 631 C C . GLY A 1 83 ? -7.646 16.126 14.925 1.00 97.81 83 GLY A C 1
ATOM 632 O O . GLY A 1 83 ? -7.017 15.825 13.911 1.00 97.81 83 GLY A O 1
ATOM 633 N N . ASP A 1 84 ? -7.106 16.140 16.135 1.00 97.00 84 ASP A N 1
ATOM 634 C CA . ASP A 1 84 ? -5.682 15.964 16.445 1.00 97.00 84 ASP A CA 1
ATOM 635 C C . ASP A 1 84 ? -5.333 14.568 16.993 1.00 97.00 84 ASP A C 1
ATOM 637 O O . ASP A 1 84 ? -4.163 14.209 17.082 1.00 97.00 84 ASP A O 1
ATOM 641 N N . GLN A 1 85 ? -6.335 13.742 17.314 1.00 96.94 85 GLN A N 1
ATOM 642 C CA . GLN A 1 85 ? -6.139 12.408 17.905 1.00 96.94 85 GLN A CA 1
ATOM 643 C C . GLN A 1 85 ? -6.000 11.282 16.862 1.00 96.94 85 GLN A C 1
ATOM 645 O O . GLN A 1 85 ? -6.063 10.103 17.206 1.00 96.94 85 GLN A O 1
ATOM 650 N N . GLY A 1 86 ? -5.893 11.627 15.576 1.00 97.81 86 GLY A N 1
ATOM 651 C CA . GLY A 1 86 ? -5.769 10.656 14.486 1.00 97.81 86 GLY A CA 1
ATOM 652 C C . GLY A 1 86 ? -4.345 10.112 14.311 1.00 97.81 86 GLY A C 1
ATOM 653 O O . GLY A 1 86 ? -3.480 10.238 15.175 1.00 97.81 86 GLY A O 1
ATOM 654 N N . THR A 1 87 ? -4.085 9.510 13.153 1.00 98.25 87 THR A N 1
ATOM 655 C CA . THR A 1 87 ? -2.807 8.845 12.849 1.00 98.25 87 THR A CA 1
ATOM 656 C C . THR A 1 87 ? -1.679 9.812 12.473 1.00 98.25 87 THR A C 1
ATOM 658 O O . THR A 1 87 ? -0.510 9.495 12.678 1.00 98.25 87 THR A O 1
ATOM 661 N N . ASN A 1 88 ? -1.977 11.019 11.995 1.00 97.19 88 ASN A N 1
ATOM 662 C CA . ASN A 1 88 ? -0.987 12.074 11.771 1.00 97.19 88 ASN A CA 1
ATOM 663 C C . ASN A 1 88 ? -0.730 12.869 13.067 1.00 97.19 88 ASN A C 1
ATOM 665 O O . ASN A 1 88 ? -1.264 13.959 13.277 1.00 97.19 88 ASN A O 1
ATOM 669 N N . THR A 1 89 ? 0.043 12.262 13.970 1.00 93.56 89 THR A N 1
ATOM 670 C CA . THR A 1 89 ? 0.363 12.792 15.303 1.00 93.56 89 THR A CA 1
ATOM 671 C C . THR A 1 89 ? 1.177 14.094 15.226 1.00 93.56 89 THR A C 1
ATOM 673 O O . THR A 1 89 ? 2.022 14.264 14.353 1.00 93.56 89 THR A O 1
ATOM 676 N N . GLY A 1 90 ? 0.938 15.019 16.162 1.00 91.19 90 GLY A N 1
ATOM 677 C CA . GLY A 1 90 ? 1.656 16.301 16.254 1.00 91.19 90 GLY A CA 1
ATOM 678 C C . GLY A 1 90 ? 1.028 17.448 15.456 1.00 91.19 90 GLY A C 1
ATOM 679 O O . GLY A 1 90 ? 1.515 18.574 15.524 1.00 91.19 90 GLY A O 1
ATOM 680 N N . GLN A 1 91 ? -0.063 17.186 14.734 1.00 92.75 91 GLN A N 1
ATOM 681 C CA . GLN A 1 91 ? -0.844 18.199 14.026 1.00 92.75 91 GLN A CA 1
ATOM 682 C C . GLN A 1 91 ? -2.014 18.697 14.882 1.00 92.75 91 GLN A C 1
ATOM 684 O O . GLN A 1 91 ? -2.590 17.940 15.658 1.00 92.75 91 GLN A O 1
ATOM 689 N N . THR A 1 92 ? -2.397 19.965 14.718 1.00 90.25 92 THR A N 1
ATOM 690 C CA . THR A 1 92 ? -3.484 20.593 15.496 1.00 90.25 92 THR A CA 1
ATOM 691 C C . THR A 1 92 ? -4.883 20.252 14.983 1.00 90.25 92 THR A C 1
ATOM 693 O O . THR A 1 92 ? -5.851 20.347 15.732 1.00 90.25 92 THR A O 1
ATOM 696 N N . SER A 1 93 ? -5.015 19.874 13.711 1.00 94.12 93 SER A N 1
ATOM 697 C CA . SER A 1 93 ? -6.249 19.343 13.130 1.00 94.12 93 SER A CA 1
ATOM 698 C C . SER A 1 93 ? -5.952 18.706 11.778 1.00 94.12 93 SER A C 1
ATOM 700 O O . SER A 1 93 ? -5.301 19.315 10.930 1.00 94.12 93 SER A O 1
ATOM 702 N N . VAL A 1 94 ? -6.443 17.488 11.569 1.00 97.75 94 VAL A N 1
ATOM 703 C CA . VAL A 1 94 ? -6.325 16.749 10.309 1.00 97.75 94 VAL A CA 1
ATOM 704 C C . VAL A 1 94 ? -7.689 16.177 9.955 1.00 97.75 94 VAL A C 1
ATOM 706 O O . VAL A 1 94 ? -8.404 15.686 10.830 1.00 97.75 94 VAL A O 1
ATOM 709 N N . TYR A 1 95 ? -8.050 16.252 8.676 1.00 98.25 95 TYR A N 1
ATOM 710 C CA . TYR A 1 95 ? -9.254 15.622 8.147 1.00 98.25 95 TYR A CA 1
ATOM 711 C C . TYR A 1 95 ? -8.928 14.235 7.597 1.00 98.25 95 TYR A C 1
ATOM 713 O O . TYR A 1 95 ? -8.084 14.095 6.716 1.00 98.25 95 TYR A O 1
ATOM 721 N N . TYR A 1 96 ? -9.637 13.228 8.095 1.00 98.56 96 TYR A N 1
ATOM 722 C CA . TYR A 1 96 ? -9.564 11.841 7.658 1.00 98.56 96 TYR A CA 1
ATOM 723 C C . TYR A 1 96 ? -10.886 11.476 6.973 1.00 98.56 96 TYR A C 1
ATOM 725 O O . TYR A 1 96 ? -11.929 11.469 7.639 1.00 98.56 96 TYR A O 1
ATOM 733 N N . PRO A 1 97 ? -10.886 11.186 5.661 1.00 98.56 97 PRO A N 1
ATOM 734 C CA . PRO A 1 97 ? -12.091 10.793 4.938 1.00 98.56 97 PRO A CA 1
ATOM 735 C C . PRO A 1 97 ? -12.677 9.460 5.424 1.00 98.56 97 PRO A C 1
ATOM 737 O O . PRO A 1 97 ? -11.970 8.566 5.885 1.00 98.56 97 PRO A O 1
ATOM 740 N N . ALA A 1 98 ? -13.992 9.290 5.268 1.00 98.62 98 ALA A N 1
ATOM 741 C CA . ALA A 1 98 ? -14.628 7.993 5.491 1.00 98.62 98 ALA A CA 1
ATOM 742 C C . ALA A 1 98 ? -14.167 6.960 4.447 1.00 98.62 98 ALA A C 1
ATOM 744 O O . ALA A 1 98 ? -13.967 7.289 3.278 1.00 98.62 98 ALA A O 1
ATOM 745 N N . ASN A 1 99 ? -14.101 5.690 4.854 1.00 98.50 99 ASN A N 1
ATOM 746 C CA . ASN A 1 99 ? -13.679 4.548 4.034 1.00 98.50 99 ASN A CA 1
ATOM 747 C C . ASN A 1 99 ? -12.255 4.661 3.461 1.00 98.50 99 ASN A C 1
ATOM 749 O O . ASN A 1 99 ? -11.940 4.015 2.463 1.00 98.50 99 ASN A O 1
ATOM 753 N N . GLU A 1 100 ? -11.387 5.444 4.089 1.00 98.75 100 GLU A N 1
ATOM 754 C CA . GLU A 1 100 ? -9.960 5.493 3.787 1.00 98.75 100 GLU A CA 1
ATOM 755 C C . GLU A 1 100 ? -9.178 4.881 4.948 1.00 98.75 100 GLU A C 1
ATOM 757 O O . GLU A 1 100 ? -9.414 5.228 6.103 1.00 98.75 100 GLU A O 1
ATOM 762 N N . LEU A 1 101 ? -8.244 3.968 4.661 1.00 98.81 101 LEU A N 1
ATOM 763 C CA . LEU A 1 101 ? -7.253 3.591 5.657 1.00 98.81 101 LEU A CA 1
ATOM 764 C C . LEU A 1 101 ? -6.327 4.802 5.771 1.00 98.81 101 LEU A C 1
ATOM 766 O O . LEU A 1 101 ? -5.691 5.137 4.772 1.00 98.81 101 LEU A O 1
ATOM 770 N N . PRO A 1 102 ? -6.287 5.485 6.922 1.00 98.62 102 PRO A N 1
ATOM 771 C CA . PRO A 1 102 ? -5.741 6.830 6.990 1.00 98.62 102 PRO A CA 1
ATOM 772 C C . PRO A 1 102 ? -4.241 6.848 6.677 1.00 98.62 102 PRO A C 1
ATOM 774 O O . PRO A 1 102 ? -3.536 5.855 6.876 1.00 98.62 102 PRO A O 1
ATOM 777 N N . GLN A 1 103 ? -3.736 8.000 6.230 1.00 98.56 103 GLN A N 1
ATOM 778 C CA . GLN A 1 103 ? -2.293 8.233 6.154 1.00 98.56 103 GLN A CA 1
ATOM 779 C C . GLN A 1 103 ? -1.622 7.882 7.487 1.00 98.56 103 GLN A C 1
ATOM 781 O O . GLN A 1 103 ? -2.202 8.113 8.552 1.00 98.56 103 GLN A O 1
ATOM 786 N N . TYR A 1 104 ? -0.415 7.322 7.446 1.00 98.50 104 TYR A N 1
ATOM 787 C CA . TYR A 1 104 ? 0.319 6.940 8.658 1.00 98.50 104 TYR A CA 1
ATOM 788 C C . TYR A 1 104 ? -0.424 5.921 9.553 1.00 98.50 104 TYR A C 1
ATOM 790 O O . TYR A 1 104 ? -0.226 5.892 10.766 1.00 98.50 104 TYR A O 1
ATOM 798 N N . ALA A 1 105 ? -1.303 5.078 8.991 1.00 98.75 105 ALA A N 1
ATOM 799 C CA . ALA A 1 105 ? -2.090 4.106 9.761 1.00 98.75 105 ALA A CA 1
ATOM 800 C C . ALA A 1 105 ? -1.249 3.247 10.719 1.00 98.75 105 ALA A C 1
ATOM 802 O O . ALA A 1 105 ? -1.637 3.055 11.869 1.00 98.75 105 ALA A O 1
ATOM 803 N N . PHE A 1 106 ? -0.089 2.770 10.264 1.00 98.62 106 PHE A N 1
ATOM 804 C CA . PHE A 1 106 ? 0.806 1.884 11.013 1.00 98.62 106 PHE A CA 1
ATOM 805 C C . PHE A 1 106 ? 2.247 2.410 11.113 1.00 98.62 106 PHE A C 1
ATOM 807 O O . PHE A 1 106 ? 3.174 1.659 11.416 1.00 98.62 106 PHE A O 1
ATOM 814 N N . TYR A 1 107 ? 2.411 3.718 10.915 1.00 98.12 107 TYR A N 1
ATOM 815 C CA . TYR A 1 107 ? 3.642 4.476 11.132 1.00 98.12 107 TYR A CA 1
ATOM 816 C C . TYR A 1 107 ? 3.310 5.734 11.934 1.00 98.12 107 TYR A C 1
ATOM 818 O O . TYR A 1 107 ? 2.284 6.355 11.693 1.00 98.12 107 TYR A O 1
ATOM 826 N N . ASN A 1 108 ? 4.118 6.111 12.915 1.00 97.38 108 ASN A N 1
ATOM 827 C CA . ASN A 1 108 ? 3.947 7.350 13.658 1.00 97.38 108 ASN A CA 1
ATOM 828 C C . ASN A 1 108 ? 5.104 8.304 13.330 1.00 97.38 108 ASN A C 1
ATOM 830 O O . ASN A 1 108 ? 6.198 8.102 13.854 1.00 97.38 108 ASN A O 1
ATOM 834 N N . PRO A 1 109 ? 4.887 9.351 12.513 1.00 95.12 109 PRO A N 1
ATOM 835 C CA . PRO A 1 109 ? 5.966 10.251 12.105 1.00 95.12 109 PRO A CA 1
ATOM 836 C C . PRO A 1 109 ? 6.475 11.143 13.240 1.00 95.12 109 PRO A C 1
ATOM 838 O O . PRO A 1 109 ? 7.601 11.623 13.184 1.00 95.12 109 PRO A O 1
ATOM 841 N N . TYR A 1 110 ? 5.668 11.374 14.279 1.00 95.69 110 TYR A N 1
ATOM 842 C CA . TYR A 1 110 ? 6.057 12.243 15.389 1.00 95.69 110 TYR A CA 1
ATOM 843 C C . TYR A 1 110 ? 7.037 11.555 16.346 1.00 95.69 110 TYR A C 1
ATOM 845 O O . TYR A 1 110 ? 7.973 12.182 16.834 1.00 95.69 110 TYR A O 1
ATOM 853 N N . PHE A 1 111 ? 6.827 10.263 16.610 1.00 95.62 111 PHE A N 1
ATOM 854 C CA . PHE A 1 111 ? 7.707 9.461 17.469 1.00 95.62 111 PHE A CA 1
ATOM 855 C C . PHE A 1 111 ? 8.689 8.580 16.689 1.00 95.62 111 PHE A C 1
ATOM 857 O O . PHE A 1 111 ? 9.473 7.867 17.309 1.00 95.62 111 PHE A O 1
ATOM 864 N N . ASP A 1 112 ? 8.616 8.608 15.358 1.00 96.06 112 ASP A N 1
ATOM 865 C CA . ASP A 1 112 ? 9.331 7.717 14.440 1.00 96.06 112 ASP A CA 1
ATOM 866 C C . ASP A 1 112 ? 9.205 6.230 14.823 1.00 96.06 112 ASP A C 1
ATOM 868 O O . ASP A 1 112 ? 10.178 5.482 14.916 1.00 96.06 112 ASP A O 1
ATOM 872 N N . THR A 1 113 ? 7.972 5.797 15.106 1.00 96.38 113 THR A N 1
ATOM 873 C CA . THR A 1 113 ? 7.672 4.406 15.476 1.00 96.38 113 THR A CA 1
ATOM 874 C C . THR A 1 113 ? 6.907 3.683 14.374 1.00 96.38 113 THR A C 1
ATOM 876 O O . THR A 1 113 ? 6.026 4.238 13.721 1.00 96.38 113 THR A O 1
ATOM 879 N N . PHE A 1 114 ? 7.225 2.405 14.182 1.00 95.56 114 PHE A N 1
ATOM 880 C CA . PHE A 1 114 ? 6.640 1.548 13.146 1.00 95.56 114 PHE A CA 1
ATOM 881 C C . PHE A 1 114 ? 5.801 0.433 13.781 1.00 95.56 114 PHE A C 1
ATOM 883 O O . PHE A 1 114 ? 5.920 0.162 14.980 1.00 95.56 114 PHE A O 1
ATOM 890 N N . LYS A 1 115 ? 5.000 -0.280 12.978 1.00 97.25 115 LYS A N 1
ATOM 891 C CA . LYS A 1 115 ? 4.276 -1.489 13.408 1.00 97.25 115 LYS A CA 1
ATOM 892 C C . LYS A 1 115 ? 4.875 -2.770 12.803 1.00 97.25 115 LYS A C 1
ATOM 894 O O . LYS A 1 115 ? 4.218 -3.456 12.019 1.00 97.25 115 LYS A O 1
ATOM 899 N N . PRO A 1 116 ? 6.107 -3.157 13.178 1.00 94.44 116 PRO A N 1
ATOM 900 C CA . PRO A 1 116 ? 6.791 -4.266 12.526 1.00 94.44 116 PRO A CA 1
ATOM 901 C C . PRO A 1 116 ? 6.192 -5.630 12.864 1.00 94.44 116 PRO A C 1
ATOM 903 O O . PRO A 1 116 ? 6.467 -6.592 12.162 1.00 94.44 116 PRO A O 1
ATOM 906 N N . SER A 1 117 ? 5.397 -5.745 13.931 1.00 96.50 117 SER A N 1
ATOM 907 C CA . SER A 1 117 ? 4.786 -7.012 14.343 1.00 96.50 117 SER A CA 1
ATOM 908 C C . SER A 1 117 ? 3.672 -7.497 13.420 1.00 96.50 117 SER A C 1
ATOM 910 O O . SER A 1 117 ? 3.402 -8.693 13.437 1.00 96.50 117 SER A O 1
ATOM 912 N N . LEU A 1 118 ? 3.056 -6.624 12.610 1.00 98.12 118 LEU A N 1
ATOM 913 C CA . LEU A 1 118 ? 1.994 -7.030 11.687 1.00 98.12 118 LEU A CA 1
ATOM 914 C C . LEU A 1 118 ? 2.527 -8.004 10.632 1.00 98.12 118 LEU A C 1
ATOM 916 O O . LEU A 1 118 ? 3.407 -7.661 9.848 1.00 98.12 118 LEU A O 1
ATOM 920 N N . LEU A 1 119 ? 1.942 -9.200 10.606 1.00 98.31 119 LEU A N 1
ATOM 921 C CA . LEU A 1 119 ? 2.163 -10.245 9.609 1.00 98.31 119 LEU A CA 1
ATOM 922 C C . LEU A 1 119 ? 1.051 -10.244 8.564 1.00 98.31 119 LEU A C 1
ATOM 924 O O . LEU A 1 119 ? 1.324 -10.383 7.368 1.00 98.31 119 LEU A O 1
ATOM 928 N N . THR A 1 120 ? -0.196 -10.077 9.018 1.00 98.25 120 THR A N 1
ATOM 929 C CA . THR A 1 120 ? -1.387 -10.102 8.170 1.00 98.25 120 THR A CA 1
ATOM 930 C C . THR A 1 120 ? -2.339 -8.957 8.498 1.00 98.25 120 THR A C 1
ATOM 932 O O . THR A 1 120 ? -2.550 -8.589 9.658 1.00 98.25 120 THR A O 1
ATOM 935 N N . VAL A 1 121 ? -2.933 -8.386 7.447 1.00 98.75 121 VAL A N 1
ATOM 936 C CA . VAL A 1 121 ? -3.991 -7.380 7.560 1.00 98.75 121 VAL A CA 1
ATOM 937 C C . VAL A 1 121 ? -5.086 -7.677 6.544 1.00 98.75 121 VAL A C 1
ATOM 939 O O . VAL A 1 121 ? -4.831 -7.741 5.340 1.00 98.75 121 VAL A O 1
ATOM 942 N N . VAL A 1 122 ? -6.322 -7.820 7.020 1.00 98.88 122 VAL A N 1
ATOM 943 C CA . VAL A 1 122 ? -7.515 -7.893 6.169 1.00 98.88 122 VAL A CA 1
ATOM 944 C C . VAL A 1 122 ? -8.160 -6.513 6.129 1.00 98.88 122 VAL A C 1
ATOM 946 O O . VAL A 1 122 ? -8.630 -6.015 7.151 1.00 98.88 122 VAL A O 1
ATOM 949 N N . LEU A 1 123 ? -8.166 -5.888 4.952 1.00 98.81 123 LEU A N 1
ATOM 950 C CA . LEU A 1 123 ? -8.725 -4.552 4.740 1.00 98.81 123 LEU A CA 1
ATOM 951 C C . LEU A 1 123 ? -10.270 -4.558 4.749 1.00 98.81 123 LEU A C 1
ATOM 953 O O . LEU A 1 123 ? -10.870 -5.576 4.392 1.00 98.81 123 LEU A O 1
ATOM 957 N N . PRO A 1 124 ? -10.930 -3.433 5.101 1.00 98.69 124 PRO A N 1
ATOM 958 C CA . PRO A 1 124 ? -12.387 -3.320 5.041 1.00 98.69 124 PRO A CA 1
ATOM 959 C C . PRO A 1 124 ? -12.958 -3.587 3.646 1.00 98.69 124 PRO A C 1
ATOM 961 O O . PRO A 1 124 ? -12.445 -3.087 2.645 1.00 98.69 124 PRO A O 1
ATOM 964 N N . ASN A 1 125 ? -14.083 -4.303 3.573 1.00 97.56 125 ASN A N 1
ATOM 965 C CA . ASN A 1 125 ? -14.740 -4.618 2.297 1.00 97.56 125 ASN A CA 1
ATOM 966 C C . ASN A 1 125 ? -15.233 -3.377 1.534 1.00 97.56 125 ASN A C 1
ATOM 968 O O . ASN A 1 125 ? -15.412 -3.439 0.322 1.00 97.56 125 ASN A O 1
ATOM 972 N N . ASN A 1 126 ? -15.498 -2.274 2.240 1.00 97.94 126 ASN A N 1
ATOM 973 C CA . ASN A 1 126 ? -15.989 -1.021 1.670 1.00 97.94 126 ASN A CA 1
ATOM 974 C C . ASN A 1 126 ? -14.889 0.048 1.532 1.00 97.94 126 ASN A C 1
ATOM 976 O O . ASN A 1 126 ? -15.207 1.214 1.293 1.00 97.94 126 ASN A O 1
ATOM 980 N N . LEU A 1 127 ? -13.615 -0.332 1.696 1.00 98.75 127 LEU A N 1
ATOM 981 C CA . LEU A 1 127 ? -12.477 0.579 1.634 1.00 98.75 127 LEU A CA 1
ATOM 982 C C . LEU A 1 127 ? -12.340 1.198 0.238 1.00 98.75 127 LEU A C 1
ATOM 984 O O . LEU A 1 127 ? -12.289 0.484 -0.761 1.00 98.75 127 LEU A O 1
ATOM 988 N N . LEU A 1 128 ? -12.255 2.520 0.165 1.00 98.75 128 LEU A N 1
ATOM 989 C CA . LEU A 1 128 ? -12.090 3.271 -1.077 1.00 98.75 128 LEU A CA 1
ATOM 990 C C . LEU A 1 128 ? -10.632 3.645 -1.340 1.00 98.75 128 LEU A C 1
ATOM 992 O O . LEU A 1 128 ? -10.232 3.674 -2.503 1.00 98.75 128 LEU A O 1
ATOM 996 N N . SER A 1 129 ? -9.843 3.885 -0.292 1.00 98.81 129 SER A N 1
ATOM 997 C CA . SER A 1 129 ? -8.463 4.352 -0.435 1.00 98.81 129 SER A CA 1
ATOM 998 C C . SER A 1 129 ? -7.529 3.766 0.626 1.00 98.81 129 SER A C 1
ATOM 1000 O O . SER A 1 129 ? -7.944 3.521 1.761 1.00 98.81 129 SER A O 1
ATOM 1002 N N . VAL A 1 130 ? -6.261 3.568 0.260 1.00 98.88 130 VAL A N 1
ATOM 1003 C CA . VAL A 1 130 ? -5.151 3.303 1.190 1.00 98.88 130 VAL A CA 1
ATOM 1004 C C . VAL A 1 130 ? -4.272 4.550 1.244 1.00 98.88 130 VAL A C 1
ATOM 1006 O O . VAL A 1 130 ? -3.704 4.938 0.224 1.00 98.88 130 VAL A O 1
ATOM 1009 N N . GLY A 1 131 ? -4.195 5.174 2.417 1.00 98.69 131 GLY A N 1
ATOM 1010 C CA . GLY A 1 131 ? -3.528 6.450 2.636 1.00 98.69 131 GLY A CA 1
ATOM 1011 C C . GLY A 1 131 ? -2.009 6.401 2.488 1.00 98.69 131 GLY A C 1
ATOM 1012 O O . GLY A 1 131 ? -1.379 5.341 2.450 1.00 98.69 131 GLY A O 1
ATOM 1013 N N . GLU A 1 132 ? -1.423 7.592 2.397 1.00 98.50 132 GLU A N 1
ATOM 1014 C CA . GLU A 1 132 ? 0.021 7.781 2.270 1.00 98.50 132 GLU A CA 1
ATOM 1015 C C . GLU A 1 132 ? 0.756 7.138 3.450 1.00 98.50 132 GLU A C 1
ATOM 1017 O O . GLU A 1 132 ? 0.356 7.299 4.608 1.00 98.50 132 GLU A O 1
ATOM 1022 N N . LEU A 1 133 ? 1.825 6.390 3.153 1.00 98.25 133 LEU A N 1
ATOM 1023 C CA . LEU A 1 133 ? 2.691 5.779 4.170 1.00 98.25 133 LEU A CA 1
ATOM 1024 C C . LEU A 1 133 ? 1.924 4.895 5.185 1.00 98.25 133 LEU A C 1
ATOM 1026 O O . LEU A 1 133 ? 2.387 4.672 6.303 1.00 98.25 133 LEU A O 1
ATOM 1030 N N . ALA A 1 134 ? 0.744 4.376 4.813 1.00 98.75 134 ALA A N 1
ATOM 1031 C CA . ALA A 1 134 ? -0.139 3.639 5.720 1.00 98.75 134 ALA A CA 1
ATOM 1032 C C . ALA A 1 134 ? 0.520 2.396 6.341 1.00 98.75 134 ALA A C 1
ATOM 1034 O O . ALA A 1 134 ? 0.336 2.156 7.531 1.00 98.75 134 ALA A O 1
ATOM 1035 N N . PHE A 1 135 ? 1.305 1.639 5.571 1.00 98.69 135 PHE A N 1
ATOM 1036 C CA . PHE A 1 135 ? 2.069 0.470 6.026 1.00 98.69 135 PHE A CA 1
ATOM 1037 C C . PHE A 1 135 ? 3.585 0.710 5.987 1.00 98.69 135 PHE A C 1
ATOM 1039 O O . PHE A 1 135 ? 4.359 -0.235 5.839 1.00 98.69 135 PHE A O 1
ATOM 1046 N N . TYR A 1 136 ? 4.027 1.963 6.104 1.00 98.06 136 TYR A N 1
ATOM 1047 C CA . TYR A 1 136 ? 5.447 2.305 6.049 1.00 98.06 136 TYR A CA 1
ATOM 1048 C C . TYR A 1 136 ? 6.261 1.496 7.071 1.00 98.06 136 TYR A C 1
ATOM 1050 O O . TYR A 1 136 ? 5.952 1.493 8.264 1.00 98.06 136 TYR A O 1
ATOM 1058 N N . PHE A 1 137 ? 7.266 0.761 6.583 1.00 97.81 137 PHE A N 1
ATOM 1059 C CA . PHE A 1 137 ? 8.112 -0.139 7.374 1.00 97.81 137 PHE A CA 1
ATOM 1060 C C . PHE A 1 137 ? 7.356 -1.157 8.250 1.00 97.81 137 PHE A C 1
ATOM 1062 O O . PHE A 1 137 ? 7.828 -1.568 9.313 1.00 97.81 137 PHE A O 1
ATOM 1069 N N . CYS A 1 138 ? 6.210 -1.661 7.784 1.00 98.19 138 CYS A N 1
ATOM 1070 C CA . CYS A 1 138 ? 5.638 -2.902 8.314 1.00 98.19 138 CYS A CA 1
ATOM 1071 C C . CYS A 1 138 ? 6.498 -4.104 7.867 1.00 98.19 138 CYS A C 1
ATOM 1073 O O . CYS A 1 138 ? 6.107 -4.877 6.994 1.00 98.19 138 CYS A O 1
ATOM 1075 N N . TRP A 1 139 ? 7.705 -4.240 8.436 1.00 96.62 139 TRP A N 1
ATOM 1076 C CA . TRP A 1 139 ? 8.770 -5.133 7.952 1.00 96.62 139 TRP A CA 1
ATOM 1077 C C . TRP A 1 139 ? 8.352 -6.593 7.786 1.00 96.62 139 TRP A C 1
ATOM 1079 O O . TRP A 1 139 ? 8.857 -7.256 6.880 1.00 96.62 139 TRP A O 1
ATOM 1089 N N . ASN A 1 140 ? 7.446 -7.085 8.633 1.00 98.44 140 ASN A N 1
ATOM 1090 C CA . ASN A 1 140 ? 7.016 -8.480 8.618 1.00 98.44 140 ASN A CA 1
ATOM 1091 C C . ASN A 1 140 ? 5.683 -8.718 7.890 1.00 98.44 140 ASN A C 1
ATOM 1093 O O . ASN A 1 140 ? 5.248 -9.866 7.827 1.00 98.44 140 ASN A O 1
ATOM 1097 N N . LEU A 1 141 ? 5.050 -7.688 7.307 1.00 98.69 141 LEU A N 1
ATOM 1098 C CA . LEU A 1 141 ? 3.803 -7.853 6.554 1.00 98.69 141 LEU A CA 1
ATOM 1099 C C . LEU A 1 141 ? 4.070 -8.741 5.334 1.00 98.69 141 LEU A C 1
ATOM 1101 O O . LEU A 1 141 ? 4.868 -8.377 4.477 1.00 98.69 141 LEU A O 1
ATOM 1105 N N . GLN A 1 142 ? 3.419 -9.902 5.251 1.00 98.44 142 GLN A N 1
ATOM 1106 C CA . GLN A 1 142 ? 3.794 -10.942 4.280 1.00 98.44 142 GLN A CA 1
ATOM 1107 C C . GLN A 1 142 ? 3.009 -10.863 2.974 1.00 98.44 142 GLN A C 1
ATOM 1109 O O . GLN A 1 142 ? 3.553 -11.067 1.884 1.00 98.44 142 GLN A O 1
ATOM 1114 N N . THR A 1 143 ? 1.710 -10.597 3.086 1.00 98.38 143 THR A N 1
ATOM 1115 C CA . THR A 1 143 ? 0.787 -10.486 1.955 1.00 98.38 143 THR A CA 1
ATOM 1116 C C . THR A 1 143 ? -0.269 -9.433 2.251 1.00 98.38 143 THR A C 1
ATOM 1118 O O . THR A 1 143 ? -0.586 -9.170 3.413 1.00 98.38 143 THR A O 1
ATOM 1121 N N . ILE A 1 144 ? -0.848 -8.854 1.201 1.00 98.69 144 ILE A N 1
ATOM 1122 C CA . ILE A 1 144 ? -2.050 -8.035 1.336 1.00 98.69 144 ILE A CA 1
ATOM 1123 C C . ILE A 1 144 ? -2.987 -8.240 0.150 1.00 98.69 144 ILE A C 1
ATOM 1125 O O . ILE A 1 144 ? -2.548 -8.425 -0.984 1.00 98.69 144 ILE A O 1
ATOM 1129 N N . SER A 1 145 ? -4.290 -8.210 0.421 1.00 98.62 145 SER A N 1
ATOM 1130 C CA . SER A 1 145 ? -5.333 -8.244 -0.604 1.00 98.62 145 SER A CA 1
ATOM 1131 C C . SER A 1 145 ? -6.006 -6.883 -0.708 1.00 98.62 145 SER A C 1
ATOM 1133 O O . SER A 1 145 ? -6.554 -6.392 0.275 1.00 98.62 145 SER A O 1
ATOM 1135 N N . ILE A 1 146 ? -5.989 -6.290 -1.899 1.00 98.81 146 ILE A N 1
ATOM 1136 C CA . ILE A 1 146 ? -6.665 -5.037 -2.236 1.00 98.81 146 ILE A CA 1
ATOM 1137 C C . ILE A 1 146 ? -8.143 -5.337 -2.557 1.00 98.81 146 ILE A C 1
ATOM 1139 O O . ILE A 1 146 ? -8.415 -6.040 -3.541 1.00 98.81 146 ILE A O 1
ATOM 1143 N N . PRO A 1 147 ? -9.109 -4.827 -1.762 1.00 98.62 147 PRO A N 1
ATOM 1144 C CA . PRO A 1 147 ? -10.538 -5.047 -1.985 1.00 98.62 147 PRO A CA 1
ATOM 1145 C C . PRO A 1 147 ? -11.043 -4.521 -3.333 1.00 98.62 147 PRO A C 1
ATOM 1147 O O . PRO A 1 147 ? -10.458 -3.621 -3.936 1.00 98.62 147 PRO A O 1
ATOM 1150 N N . ALA A 1 148 ? -12.189 -5.039 -3.787 1.00 98.62 148 ALA A N 1
ATOM 1151 C CA . ALA A 1 148 ? -12.810 -4.632 -5.052 1.00 98.62 148 ALA A CA 1
ATOM 1152 C C . ALA A 1 148 ? -13.215 -3.146 -5.079 1.00 98.62 148 ALA A C 1
ATOM 1154 O O . ALA A 1 148 ? -13.241 -2.531 -6.141 1.00 98.62 148 ALA A O 1
ATOM 1155 N N . SER A 1 149 ? -13.506 -2.566 -3.914 1.00 98.62 149 SER A N 1
ATOM 1156 C CA . SER A 1 149 ? -13.937 -1.175 -3.761 1.00 98.62 149 SER A CA 1
ATOM 1157 C C . SER A 1 149 ? -12.804 -0.150 -3.829 1.00 98.62 149 SER A C 1
ATOM 1159 O O . SER A 1 149 ? -13.095 1.032 -4.012 1.00 98.62 149 SER A O 1
ATOM 1161 N N . VAL A 1 150 ? -11.539 -0.567 -3.680 1.00 98.88 150 VAL A N 1
ATOM 1162 C CA . VAL A 1 150 ? -10.407 0.366 -3.612 1.00 98.88 150 VAL A CA 1
ATOM 1163 C C . VAL A 1 150 ? -10.198 1.043 -4.963 1.00 98.88 150 VAL A C 1
ATOM 1165 O O . VAL A 1 150 ? -10.028 0.389 -5.996 1.00 98.88 150 VAL A O 1
ATOM 1168 N N . LYS A 1 151 ? -10.190 2.372 -4.927 1.00 98.69 151 LYS A N 1
ATOM 1169 C CA . LYS A 1 151 ? -9.999 3.270 -6.065 1.00 98.69 151 LYS A CA 1
ATOM 1170 C C . LYS A 1 151 ? -8.621 3.911 -6.080 1.00 98.69 151 LYS A C 1
ATOM 1172 O O . LYS A 1 151 ? -8.110 4.172 -7.162 1.00 98.69 151 LYS A O 1
ATOM 1177 N N . HIS A 1 152 ? -8.029 4.128 -4.906 1.00 98.56 152 HIS A N 1
ATOM 1178 C CA . HIS A 1 152 ? -6.753 4.823 -4.775 1.00 98.56 152 HIS A CA 1
ATOM 1179 C C . HIS A 1 152 ? -5.830 4.128 -3.770 1.00 98.56 152 HIS A C 1
ATOM 1181 O O . HIS A 1 152 ? -6.252 3.699 -2.698 1.00 98.56 152 HIS A O 1
AT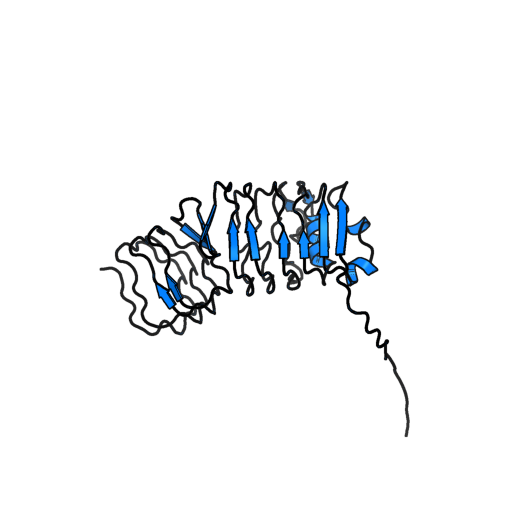OM 1187 N N . ILE A 1 153 ? -4.553 4.029 -4.118 1.00 98.75 153 ILE A N 1
ATOM 1188 C CA . ILE A 1 153 ? -3.464 3.624 -3.229 1.00 98.75 153 ILE A CA 1
ATOM 1189 C C . ILE A 1 153 ? -2.433 4.742 -3.326 1.00 98.75 153 ILE A C 1
ATOM 1191 O O . ILE A 1 153 ? -1.915 5.001 -4.413 1.00 98.75 153 ILE A O 1
ATOM 1195 N N . SER A 1 154 ? -2.202 5.439 -2.219 1.00 98.12 154 SER A N 1
ATOM 1196 C CA . SER A 1 154 ? -1.321 6.603 -2.179 1.00 98.12 154 SER A CA 1
ATOM 1197 C C . SER A 1 154 ? 0.156 6.218 -2.223 1.00 98.12 154 SER A C 1
ATOM 1199 O O . SER A 1 154 ? 0.545 5.070 -1.981 1.00 98.12 154 SER A O 1
ATOM 1201 N N . THR A 1 155 ? 0.990 7.214 -2.520 1.00 92.06 155 THR A N 1
ATOM 1202 C CA . THR A 1 155 ? 2.447 7.090 -2.572 1.00 92.06 155 THR A CA 1
ATOM 1203 C C . THR A 1 155 ? 2.993 6.442 -1.300 1.00 92.06 155 THR A C 1
ATOM 1205 O O . THR A 1 155 ? 2.536 6.720 -0.188 1.00 92.06 155 THR A O 1
ATOM 1208 N N . TYR A 1 156 ? 3.954 5.534 -1.479 1.00 97.00 156 TYR A N 1
ATOM 1209 C CA . TYR A 1 156 ? 4.647 4.829 -0.400 1.00 97.00 156 TYR A CA 1
ATOM 1210 C C . TYR A 1 156 ? 3.751 4.077 0.599 1.00 97.00 156 TYR A C 1
ATOM 1212 O O . TYR A 1 156 ? 4.222 3.705 1.673 1.00 97.00 156 TYR A O 1
ATOM 1220 N N . ALA A 1 157 ? 2.492 3.773 0.255 1.00 98.38 157 ALA A N 1
ATOM 1221 C CA . ALA A 1 157 ? 1.575 3.043 1.135 1.00 98.38 157 ALA A CA 1
ATOM 1222 C C . ALA A 1 157 ? 2.159 1.724 1.674 1.00 98.38 157 ALA A C 1
ATOM 1224 O O . ALA A 1 157 ? 1.848 1.358 2.801 1.00 98.38 157 ALA A O 1
ATOM 1225 N N . PHE A 1 158 ? 3.016 1.045 0.900 1.00 98.31 158 PHE A N 1
ATOM 1226 C CA . PHE A 1 158 ? 3.668 -0.226 1.255 1.00 98.31 158 PHE A CA 1
ATOM 1227 C C . PHE A 1 158 ? 5.200 -0.143 1.302 1.00 98.31 158 PHE A C 1
ATOM 1229 O O . PHE A 1 158 ? 5.878 -1.170 1.261 1.00 98.31 158 PHE A O 1
ATOM 1236 N N . TYR A 1 159 ? 5.766 1.062 1.349 1.00 97.12 159 TYR A N 1
ATOM 1237 C CA . TYR A 1 159 ? 7.215 1.223 1.317 1.00 97.12 159 TYR A CA 1
ATOM 1238 C C . TYR A 1 159 ? 7.878 0.570 2.538 1.00 97.12 159 TYR A C 1
ATOM 1240 O O . TYR A 1 159 ? 7.415 0.714 3.672 1.00 97.12 159 TYR A O 1
ATOM 1248 N N . GLY A 1 160 ? 8.975 -0.153 2.305 1.00 96.19 160 GLY A N 1
ATOM 1249 C CA . GLY A 1 160 ? 9.752 -0.788 3.369 1.00 96.19 160 GLY A CA 1
ATOM 1250 C C . GLY A 1 160 ? 9.082 -2.016 3.995 1.00 96.19 160 GLY A C 1
ATOM 1251 O O . GLY A 1 160 ? 9.537 -2.495 5.033 1.00 96.19 160 GLY A O 1
ATOM 1252 N N . CYS A 1 161 ? 8.021 -2.559 3.390 1.00 97.88 161 CYS A N 1
ATOM 1253 C CA . CYS A 1 161 ? 7.447 -3.844 3.791 1.00 97.88 161 CYS A CA 1
ATOM 1254 C C . CYS A 1 161 ? 8.335 -4.999 3.288 1.00 97.88 161 CYS A C 1
ATOM 1256 O O . CYS A 1 161 ? 7.980 -5.703 2.347 1.00 97.88 161 CYS A O 1
ATOM 1258 N N . TYR A 1 162 ? 9.517 -5.185 3.883 1.00 97.50 162 TYR A N 1
ATOM 1259 C CA . TYR A 1 162 ? 10.560 -6.084 3.359 1.00 97.50 162 TYR A CA 1
ATOM 1260 C C . TYR A 1 162 ? 10.175 -7.565 3.266 1.00 97.50 162 TYR A C 1
ATOM 1262 O O . TYR A 1 162 ? 10.750 -8.274 2.445 1.00 97.50 162 TYR A O 1
ATOM 1270 N N . SER A 1 163 ? 9.203 -8.030 4.054 1.00 98.38 163 SER A N 1
ATOM 1271 C CA . SER A 1 163 ? 8.667 -9.397 3.957 1.00 98.38 163 SER A CA 1
ATOM 1272 C C . SER A 1 163 ? 7.474 -9.523 3.004 1.00 98.38 163 SER A C 1
ATOM 1274 O O . SER A 1 163 ? 6.988 -10.636 2.783 1.00 98.38 163 SER A O 1
ATOM 1276 N N . LEU A 1 164 ? 6.994 -8.416 2.424 1.00 98.62 164 LEU A N 1
ATOM 1277 C CA . LEU A 1 164 ? 5.844 -8.434 1.529 1.00 98.62 164 LEU A CA 1
ATOM 1278 C C . LEU A 1 164 ? 6.252 -9.151 0.251 1.00 98.62 164 LEU A C 1
ATOM 1280 O O . LEU A 1 164 ? 7.110 -8.685 -0.496 1.00 98.62 164 LEU A O 1
ATOM 1284 N N . SER A 1 165 ? 5.627 -10.298 0.020 1.00 98.06 165 SER A N 1
ATOM 1285 C CA . SER A 1 165 ? 5.917 -11.198 -1.098 1.00 98.06 165 SER A CA 1
ATOM 1286 C C . SER A 1 165 ? 4.836 -11.166 -2.174 1.00 98.06 165 SER A C 1
ATOM 1288 O O . SER A 1 165 ? 5.083 -11.549 -3.318 1.00 98.06 165 SER A O 1
ATOM 1290 N N . SER A 1 166 ? 3.630 -10.711 -1.821 1.00 98.25 166 SER A N 1
ATOM 1291 C CA . SER A 1 166 ? 2.488 -10.705 -2.727 1.00 98.25 166 SER A CA 1
ATOM 1292 C C . SER A 1 166 ? 1.463 -9.635 -2.362 1.00 98.25 166 SER A C 1
ATOM 1294 O O . SER A 1 166 ? 0.956 -9.588 -1.240 1.00 98.25 166 SER A O 1
ATOM 1296 N N . ILE A 1 167 ? 1.121 -8.816 -3.353 1.00 98.81 167 ILE A N 1
ATOM 1297 C CA . ILE A 1 167 ? -0.062 -7.963 -3.379 1.00 98.81 167 ILE A CA 1
ATOM 1298 C C . ILE A 1 167 ? -1.074 -8.632 -4.310 1.00 98.81 167 ILE A C 1
ATOM 1300 O O . ILE A 1 167 ? -0.834 -8.802 -5.508 1.00 98.81 167 ILE A O 1
ATOM 1304 N N . GLN A 1 168 ? -2.213 -9.020 -3.752 1.00 98.69 168 GLN A N 1
ATOM 1305 C CA . GLN A 1 168 ? -3.336 -9.586 -4.491 1.00 98.69 168 GLN A CA 1
ATOM 1306 C C . GLN A 1 168 ? -4.400 -8.516 -4.700 1.00 98.69 168 GLN A C 1
ATOM 1308 O O . GLN A 1 168 ? -4.590 -7.646 -3.856 1.00 98.69 168 GLN A O 1
ATOM 1313 N N . VAL A 1 169 ? -5.128 -8.584 -5.807 1.00 98.88 169 VAL A N 1
ATOM 1314 C CA . VAL A 1 169 ? -6.244 -7.676 -6.087 1.00 98.88 169 VAL A CA 1
ATOM 1315 C C . VAL A 1 169 ? -7.508 -8.493 -6.311 1.00 98.88 169 VAL A C 1
ATOM 1317 O O . VAL A 1 169 ? -7.512 -9.430 -7.111 1.00 98.88 169 VAL A O 1
ATOM 1320 N N . ALA A 1 170 ? -8.592 -8.131 -5.624 1.00 98.50 170 ALA A N 1
ATOM 1321 C CA . ALA A 1 170 ? -9.892 -8.762 -5.818 1.00 98.50 170 ALA A CA 1
ATOM 1322 C C . ALA A 1 170 ? -10.345 -8.642 -7.285 1.00 98.50 170 ALA A C 1
ATOM 1324 O O . ALA A 1 170 ? -10.234 -7.578 -7.894 1.00 98.50 170 ALA A O 1
ATOM 1325 N N . SER A 1 171 ? -10.907 -9.715 -7.850 1.00 96.38 171 SER A N 1
ATOM 1326 C CA . SER A 1 171 ? -11.274 -9.789 -9.276 1.00 96.38 171 SER A CA 1
ATOM 1327 C C . SER A 1 171 ? -12.217 -8.666 -9.735 1.00 96.38 171 SER A C 1
ATOM 1329 O O . SER A 1 171 ? -12.100 -8.181 -10.863 1.00 96.38 171 SER A O 1
ATOM 1331 N N . GLY A 1 172 ? -13.105 -8.217 -8.843 1.00 97.62 172 GLY A N 1
ATOM 1332 C CA . GLY A 1 172 ? -14.045 -7.119 -9.072 1.00 97.62 172 GLY A CA 1
ATOM 1333 C C . GLY A 1 172 ? -13.449 -5.709 -8.988 1.00 97.62 172 GLY A C 1
ATOM 1334 O O . GLY A 1 172 ? -14.184 -4.753 -9.213 1.00 97.62 172 GLY A O 1
ATOM 1335 N N . ASN A 1 173 ? -12.158 -5.541 -8.672 1.00 98.69 173 ASN A N 1
ATOM 1336 C CA . ASN A 1 173 ? -11.545 -4.213 -8.634 1.00 98.69 173 ASN A CA 1
ATOM 1337 C C . ASN A 1 173 ? -11.476 -3.609 -10.048 1.00 98.69 173 ASN A C 1
ATOM 1339 O O . ASN A 1 173 ? -11.035 -4.264 -11.000 1.00 98.69 173 ASN A O 1
ATOM 1343 N N . THR A 1 174 ? -11.921 -2.361 -10.192 1.00 98.12 174 THR A N 1
ATOM 1344 C CA . THR A 1 174 ? -12.003 -1.656 -11.480 1.00 98.12 174 THR A CA 1
ATOM 1345 C C . THR A 1 174 ? -10.776 -0.803 -11.805 1.00 98.12 174 THR A C 1
ATOM 1347 O O . THR A 1 174 ? -10.637 -0.384 -12.947 1.00 98.12 174 THR A O 1
ATOM 1350 N N . ASN A 1 175 ? -9.891 -0.543 -10.839 1.00 98.62 175 ASN A N 1
ATOM 1351 C CA . ASN A 1 175 ? -8.731 0.350 -10.981 1.00 98.62 175 ASN A CA 1
ATOM 1352 C C . ASN A 1 175 ? -7.403 -0.404 -11.036 1.00 98.62 175 ASN A C 1
ATOM 1354 O O . ASN A 1 175 ? -6.465 0.035 -11.701 1.00 98.62 175 ASN A O 1
ATOM 1358 N N . TYR A 1 176 ? -7.345 -1.563 -10.386 1.00 98.81 176 TYR A N 1
ATOM 1359 C CA . TYR A 1 176 ? -6.127 -2.333 -10.209 1.00 98.81 176 TYR A CA 1
ATOM 1360 C C . TYR A 1 176 ? -6.291 -3.777 -10.665 1.00 98.81 176 TYR A C 1
ATOM 1362 O O . TYR A 1 176 ? -7.392 -4.320 -10.795 1.00 98.81 176 TYR A O 1
ATOM 1370 N N . SER A 1 177 ? -5.155 -4.421 -10.886 1.00 98.69 177 SER A N 1
ATOM 1371 C CA . SER A 1 177 ? -5.055 -5.866 -11.024 1.00 98.69 177 SER A CA 1
ATOM 1372 C C . SER A 1 177 ? -3.718 -6.345 -10.464 1.00 98.69 177 SER A C 1
ATOM 1374 O O . SER A 1 177 ? -2.796 -5.553 -10.285 1.00 98.69 177 SER A O 1
ATOM 1376 N N . SER A 1 178 ? -3.601 -7.639 -10.177 1.00 98.50 178 SER A N 1
ATOM 1377 C CA . SER A 1 178 ? -2.331 -8.243 -9.775 1.00 98.50 178 SER A CA 1
ATOM 1378 C C . SER A 1 178 ? -1.916 -9.356 -10.728 1.00 98.50 178 SER A C 1
ATOM 1380 O O . SER A 1 178 ? -2.756 -10.035 -11.328 1.00 98.50 178 SER A O 1
ATOM 1382 N N . SER A 1 179 ? -0.610 -9.566 -10.858 1.00 97.88 179 SER A N 1
ATOM 1383 C CA . SER A 1 179 ? -0.026 -10.712 -11.558 1.00 97.88 179 SER A CA 1
ATOM 1384 C C . SER A 1 179 ? 1.269 -11.112 -10.868 1.00 97.88 179 SER A C 1
ATOM 1386 O O . SER A 1 179 ? 2.106 -10.254 -10.609 1.00 97.88 179 SER A O 1
ATOM 1388 N N . SER A 1 180 ? 1.440 -12.397 -10.549 1.00 96.06 180 SER A N 1
ATOM 1389 C CA . SER A 1 180 ? 2.640 -12.906 -9.857 1.00 96.06 180 SER A CA 1
ATOM 1390 C C . SER A 1 180 ? 2.986 -12.154 -8.557 1.00 96.06 180 SER A C 1
ATOM 1392 O O . SER A 1 180 ? 4.164 -11.982 -8.239 1.00 96.06 180 SER A O 1
ATOM 1394 N N . GLY A 1 181 ? 1.956 -11.690 -7.837 1.00 97.75 181 GLY A N 1
ATOM 1395 C CA . GLY A 1 181 ? 2.073 -10.913 -6.597 1.00 97.75 181 GLY A CA 1
ATOM 1396 C C . GLY A 1 181 ? 2.400 -9.426 -6.778 1.00 97.75 181 GLY A C 1
ATOM 1397 O O . GLY A 1 181 ? 2.539 -8.726 -5.784 1.00 97.75 181 GLY A O 1
ATOM 1398 N N . ILE A 1 182 ? 2.523 -8.929 -8.009 1.00 98.69 182 ILE A N 1
ATOM 1399 C CA . ILE A 1 182 ? 2.847 -7.528 -8.316 1.00 98.69 182 ILE A CA 1
ATOM 1400 C C . ILE A 1 182 ? 1.568 -6.765 -8.657 1.00 98.69 182 ILE A C 1
ATOM 1402 O O . ILE A 1 182 ? 0.682 -7.311 -9.322 1.00 98.69 182 ILE A O 1
ATOM 1406 N N . LEU A 1 183 ? 1.483 -5.511 -8.209 1.00 98.88 183 LEU A N 1
ATOM 1407 C CA . LEU A 1 183 ? 0.358 -4.610 -8.434 1.00 98.88 183 LEU A CA 1
ATOM 1408 C C . LEU A 1 183 ? 0.514 -3.844 -9.752 1.00 98.88 183 LEU A C 1
ATOM 1410 O O . LEU A 1 183 ? 1.544 -3.223 -10.017 1.00 98.88 183 LEU A O 1
ATOM 1414 N N . PHE A 1 184 ? -0.559 -3.824 -10.533 1.00 98.88 184 PHE A N 1
ATOM 1415 C CA . PHE A 1 184 ? -0.670 -3.109 -11.797 1.00 98.88 184 PHE A CA 1
ATOM 1416 C C . PHE A 1 184 ? -1.923 -2.230 -11.822 1.00 98.88 184 PHE A C 1
ATOM 1418 O O . PHE A 1 184 ? -2.865 -2.434 -11.046 1.00 98.88 184 PHE A O 1
ATOM 1425 N N . SER A 1 185 ? -1.982 -1.314 -12.789 1.00 98.69 185 SER A N 1
ATOM 1426 C CA . SER A 1 185 ? -3.252 -0.750 -13.253 1.00 98.69 185 SER A CA 1
ATOM 1427 C C . SER A 1 185 ? -4.213 -1.864 -13.697 1.00 98.69 185 SER A C 1
ATOM 1429 O O . SER A 1 185 ? -3.816 -3.007 -13.965 1.00 98.69 185 SER A O 1
ATOM 1431 N N . LYS A 1 186 ? -5.508 -1.553 -13.811 1.00 98.19 186 LYS A N 1
ATOM 1432 C CA . LYS A 1 186 ? -6.504 -2.523 -14.288 1.00 98.19 186 LYS A CA 1
ATOM 1433 C C . LYS A 1 186 ? -6.161 -3.073 -15.673 1.00 98.19 186 LYS A C 1
ATOM 1435 O O . LYS A 1 186 ? -6.315 -4.271 -15.898 1.00 98.19 186 LYS A O 1
ATOM 1440 N N . LEU A 1 187 ? -5.692 -2.206 -16.571 1.00 97.81 187 LEU A N 1
ATOM 1441 C CA . LEU A 1 187 ? -5.309 -2.558 -17.941 1.00 97.81 187 LEU A CA 1
ATOM 1442 C C . LEU A 1 187 ? -3.961 -3.290 -18.022 1.00 97.81 187 LEU A C 1
ATOM 1444 O O . LEU A 1 187 ? -3.634 -3.821 -19.078 1.00 97.81 187 LEU A O 1
ATOM 1448 N N . LYS A 1 188 ? -3.197 -3.345 -16.920 1.00 98.12 188 LYS A N 1
ATOM 1449 C CA . LYS A 1 188 ? -1.827 -3.885 -16.855 1.00 98.12 188 LYS A CA 1
ATOM 1450 C C . LYS A 1 188 ? -0.824 -3.181 -17.774 1.00 98.12 188 LYS A C 1
ATOM 1452 O O . LYS A 1 188 ? 0.241 -3.724 -18.049 1.00 98.12 188 LYS A O 1
ATOM 1457 N N . ASP A 1 189 ? -1.139 -1.964 -18.201 1.00 98.50 189 ASP A N 1
ATOM 1458 C CA . ASP A 1 189 ? -0.228 -1.079 -18.925 1.00 98.50 189 ASP A CA 1
ATOM 1459 C C . ASP A 1 189 ? 0.741 -0.335 -17.993 1.00 98.50 189 ASP A C 1
ATOM 1461 O O . ASP A 1 189 ? 1.787 0.118 -18.449 1.00 98.50 189 ASP A O 1
ATOM 1465 N N . SER A 1 190 ? 0.454 -0.282 -16.691 1.00 98.75 190 SER A N 1
ATOM 1466 C CA . SER A 1 190 ? 1.326 0.324 -15.683 1.00 98.75 190 SER A CA 1
ATOM 1467 C C . SER A 1 190 ? 1.627 -0.662 -14.559 1.00 98.75 190 SER A C 1
ATOM 1469 O O . SER A 1 190 ? 0.703 -1.180 -13.926 1.00 98.75 190 SER A O 1
ATOM 1471 N N . LEU A 1 191 ? 2.910 -0.907 -14.288 1.00 98.75 191 LEU A N 1
ATOM 1472 C CA . LEU A 1 191 ? 3.383 -1.626 -13.103 1.00 98.75 191 LEU A CA 1
ATOM 1473 C C . LEU A 1 191 ? 3.581 -0.614 -11.977 1.00 98.75 191 LEU A C 1
ATOM 1475 O O . LEU A 1 191 ? 4.354 0.331 -12.122 1.00 98.75 191 LEU A O 1
ATOM 1479 N N . LEU A 1 192 ? 2.848 -0.793 -10.880 1.00 98.62 192 LEU A N 1
ATOM 1480 C CA . LEU A 1 192 ? 2.729 0.220 -9.834 1.00 98.62 192 LEU A CA 1
ATOM 1481 C C . LEU A 1 192 ? 3.572 -0.111 -8.607 1.00 98.62 192 LEU A C 1
ATOM 1483 O O . LEU A 1 192 ? 4.267 0.762 -8.110 1.00 98.62 192 LEU A O 1
ATOM 1487 N N . ILE A 1 193 ? 3.493 -1.350 -8.108 1.00 98.62 193 ILE A N 1
ATOM 1488 C CA . ILE A 1 193 ? 4.210 -1.773 -6.898 1.00 98.62 193 ILE A CA 1
ATOM 1489 C C . ILE A 1 193 ? 4.637 -3.233 -7.036 1.00 98.62 193 ILE A C 1
ATOM 1491 O O . ILE A 1 193 ? 3.804 -4.133 -7.180 1.00 98.62 193 ILE A O 1
ATOM 1495 N N . CYS A 1 194 ? 5.937 -3.466 -6.941 1.00 98.56 194 CYS A N 1
ATOM 1496 C CA . CYS A 1 194 ? 6.561 -4.759 -6.755 1.00 98.56 194 CYS A CA 1
ATOM 1497 C C . CYS A 1 194 ? 6.836 -4.969 -5.256 1.00 98.56 194 CYS A C 1
ATOM 1499 O O . CYS A 1 194 ? 7.461 -4.116 -4.628 1.00 98.56 194 CYS A O 1
ATOM 1501 N N . PRO A 1 195 ? 6.384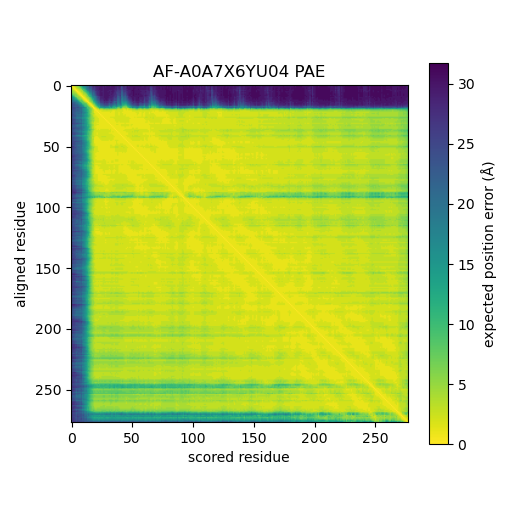 -6.084 -4.659 1.00 98.19 195 PRO A N 1
ATOM 1502 C CA . PRO A 1 195 ? 6.683 -6.391 -3.264 1.00 98.19 195 PRO A CA 1
ATOM 1503 C C . PRO A 1 195 ? 8.194 -6.503 -3.006 1.00 98.19 195 PRO A C 1
ATOM 1505 O O . PRO A 1 195 ? 8.903 -7.133 -3.790 1.00 98.19 195 PRO A O 1
ATOM 1508 N N . ASN A 1 196 ? 8.691 -5.949 -1.894 1.00 97.56 196 ASN A N 1
ATOM 1509 C CA . ASN A 1 196 ? 10.129 -5.914 -1.594 1.00 97.56 196 ASN A CA 1
ATOM 1510 C C . ASN A 1 196 ? 10.770 -7.300 -1.423 1.00 97.56 196 ASN A C 1
ATOM 1512 O O . ASN A 1 196 ? 11.957 -7.454 -1.708 1.00 97.56 196 ASN A O 1
ATOM 1516 N N . ALA A 1 197 ? 9.999 -8.315 -1.014 1.00 97.81 197 ALA A N 1
ATOM 1517 C CA . ALA A 1 197 ? 10.484 -9.691 -0.915 1.00 97.81 197 ALA A CA 1
ATOM 1518 C C . ALA A 1 197 ? 10.539 -10.413 -2.276 1.00 97.81 197 ALA A C 1
ATOM 1520 O O . ALA A 1 197 ? 10.860 -11.604 -2.331 1.00 97.81 197 ALA A O 1
ATOM 1521 N N . LYS A 1 198 ? 10.196 -9.741 -3.388 1.00 97.50 198 LYS A N 1
ATOM 1522 C CA . LYS A 1 198 ? 10.299 -10.328 -4.726 1.00 97.50 198 LYS A CA 1
ATOM 1523 C C . LYS A 1 198 ? 11.758 -10.674 -5.016 1.00 97.50 198 LYS A C 1
ATOM 1525 O O . LYS A 1 198 ? 12.634 -9.815 -4.980 1.00 97.50 198 LYS A O 1
ATOM 1530 N N . SER A 1 199 ? 12.000 -11.944 -5.323 1.00 96.50 199 SER A N 1
ATOM 1531 C CA . SER A 1 199 ? 13.342 -12.489 -5.496 1.00 96.50 199 SER A CA 1
ATOM 1532 C C . SER A 1 199 ? 13.537 -13.183 -6.841 1.00 96.50 199 SER A C 1
ATOM 1534 O O . SER A 1 199 ? 12.576 -13.534 -7.535 1.00 96.50 199 SER A O 1
ATOM 1536 N N . GLY A 1 200 ? 14.806 -13.384 -7.198 1.00 96.25 200 GLY A N 1
ATOM 1537 C CA . GLY A 1 200 ? 15.204 -14.069 -8.424 1.00 96.25 200 GLY A CA 1
ATOM 1538 C C . GLY A 1 200 ? 15.054 -13.194 -9.665 1.00 96.25 200 GLY A C 1
ATOM 1539 O O . GLY A 1 200 ? 15.135 -11.970 -9.595 1.00 96.25 200 GLY A O 1
ATOM 1540 N N . SER A 1 201 ? 14.867 -13.824 -10.821 1.00 95.31 201 SER A N 1
ATOM 1541 C CA . SER A 1 201 ? 14.693 -13.109 -12.085 1.00 95.31 201 SER A CA 1
ATOM 1542 C C . SER A 1 201 ? 13.233 -12.724 -12.305 1.00 95.31 201 SER A C 1
ATOM 1544 O O . SER A 1 201 ? 12.325 -13.526 -12.071 1.00 95.31 201 SER A O 1
ATOM 1546 N N . TYR A 1 202 ? 12.998 -11.518 -12.818 1.00 96.50 202 TYR A N 1
ATOM 1547 C CA . TYR A 1 202 ? 11.665 -11.076 -13.209 1.00 96.50 202 TYR A CA 1
ATOM 1548 C C . TYR A 1 202 ? 11.653 -10.503 -14.623 1.00 96.50 202 TYR A C 1
ATOM 1550 O O . TYR A 1 202 ? 12.446 -9.633 -14.978 1.00 96.50 202 TYR A O 1
ATOM 1558 N N . SER A 1 203 ? 10.724 -11.001 -15.435 1.00 97.00 203 SER A N 1
ATOM 1559 C CA . SER A 1 203 ? 10.423 -10.456 -16.756 1.00 97.00 203 SER A CA 1
ATOM 1560 C C . SER A 1 203 ? 9.140 -9.650 -16.661 1.00 97.00 203 SER A C 1
ATOM 1562 O O . SER A 1 203 ? 8.079 -10.194 -16.344 1.00 97.00 203 SER A O 1
ATOM 1564 N N . ILE A 1 204 ? 9.241 -8.348 -16.904 1.00 97.69 204 ILE A N 1
ATOM 1565 C CA . ILE A 1 204 ? 8.074 -7.473 -16.916 1.00 97.69 204 ILE A CA 1
ATOM 1566 C C . ILE A 1 204 ? 7.193 -7.870 -18.118 1.00 97.69 204 ILE A C 1
ATOM 1568 O O . ILE A 1 204 ? 7.715 -8.032 -19.223 1.00 97.69 204 ILE A O 1
ATOM 1572 N N . PRO A 1 205 ? 5.868 -8.040 -17.941 1.00 98.06 205 PRO A N 1
ATOM 1573 C CA . PRO A 1 205 ? 4.984 -8.465 -19.024 1.00 98.06 205 PRO A CA 1
ATOM 1574 C C . PRO A 1 205 ? 5.002 -7.523 -20.235 1.00 98.06 205 PRO A C 1
ATOM 1576 O O . PRO A 1 205 ? 5.008 -6.304 -20.081 1.00 98.06 205 PRO A O 1
ATOM 1579 N N . SER A 1 206 ? 4.885 -8.083 -21.443 1.00 96.88 206 SER A N 1
ATOM 1580 C CA . SER A 1 206 ? 4.937 -7.352 -22.723 1.00 96.88 206 SER A CA 1
ATOM 1581 C C . SER A 1 206 ? 3.788 -6.367 -22.975 1.00 96.88 206 SER A C 1
ATOM 1583 O O . SER A 1 206 ? 3.767 -5.718 -24.010 1.00 96.88 206 SER A O 1
ATOM 1585 N N . GLY A 1 207 ? 2.789 -6.299 -22.092 1.00 97.19 207 GLY A N 1
ATOM 1586 C CA . GLY A 1 207 ? 1.725 -5.290 -22.153 1.00 97.19 207 GLY A CA 1
ATOM 1587 C C . GLY A 1 207 ? 2.054 -4.010 -21.381 1.00 97.19 207 GLY A C 1
ATOM 1588 O O . GLY A 1 207 ? 1.354 -3.012 -21.538 1.00 97.19 207 GLY A O 1
ATOM 1589 N N . VAL A 1 208 ? 3.101 -4.032 -20.549 1.00 98.69 208 VAL A N 1
ATOM 15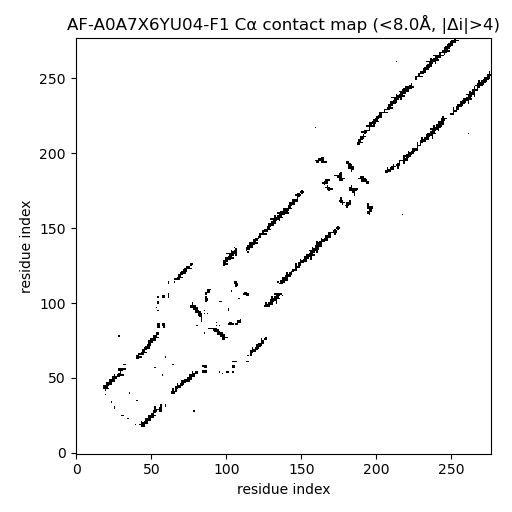90 C CA . VAL A 1 208 ? 3.474 -2.902 -19.696 1.00 98.69 208 VAL A CA 1
ATOM 1591 C C . VAL A 1 208 ? 4.123 -1.810 -20.542 1.00 98.69 208 VAL A C 1
ATOM 1593 O O . VAL A 1 208 ? 5.072 -2.050 -21.288 1.00 98.69 208 VAL A O 1
ATOM 1596 N N . LYS A 1 209 ? 3.601 -0.597 -20.389 1.00 98.69 209 LYS A N 1
ATOM 1597 C CA . LYS A 1 209 ? 4.072 0.642 -21.008 1.00 98.69 209 LYS A CA 1
ATOM 1598 C C . LYS A 1 209 ? 4.743 1.569 -20.003 1.00 98.69 209 LYS A C 1
ATOM 1600 O O . LYS A 1 209 ? 5.624 2.329 -20.386 1.00 98.69 209 LYS A O 1
ATOM 1605 N N . HIS A 1 210 ? 4.364 1.498 -18.732 1.00 98.75 210 HIS A N 1
ATOM 1606 C CA . HIS A 1 210 ? 4.859 2.409 -17.706 1.00 98.75 210 HIS A CA 1
ATOM 1607 C C . HIS A 1 210 ? 5.295 1.647 -16.458 1.00 98.75 210 HIS A C 1
ATOM 1609 O O . HIS A 1 210 ? 4.597 0.751 -15.977 1.00 98.75 210 HIS A O 1
ATOM 1615 N N . ILE A 1 211 ? 6.437 2.036 -15.903 1.00 98.75 211 ILE A N 1
ATOM 1616 C CA . ILE A 1 211 ? 6.857 1.633 -14.562 1.00 98.75 211 ILE A CA 1
ATOM 1617 C C . ILE A 1 211 ? 6.718 2.858 -13.669 1.00 98.75 211 ILE A C 1
ATOM 1619 O O . ILE A 1 211 ? 7.317 3.898 -13.943 1.00 98.75 211 ILE A O 1
ATOM 1623 N N . GLY A 1 212 ? 5.877 2.747 -12.642 1.00 98.50 212 GLY A N 1
ATOM 1624 C CA . GLY A 1 212 ? 5.592 3.840 -11.718 1.00 98.50 212 GLY A CA 1
ATOM 1625 C C . GLY A 1 212 ? 6.814 4.270 -10.908 1.00 98.50 212 GLY A C 1
ATOM 1626 O O . GLY A 1 212 ? 7.799 3.537 -10.795 1.00 98.50 212 GLY A O 1
ATOM 1627 N N . ALA A 1 213 ? 6.728 5.463 -10.317 1.00 97.94 213 ALA A N 1
ATOM 1628 C CA . ALA A 1 213 ? 7.724 5.926 -9.359 1.00 97.94 213 ALA A CA 1
ATOM 1629 C C . ALA A 1 213 ? 7.859 4.920 -8.205 1.00 97.94 213 ALA A C 1
ATOM 1631 O O . ALA A 1 213 ? 6.854 4.397 -7.716 1.00 97.94 213 ALA A O 1
ATOM 1632 N N . SER A 1 214 ? 9.100 4.627 -7.817 1.00 97.94 214 SER A N 1
ATOM 1633 C CA . SER A 1 214 ? 9.446 3.679 -6.749 1.00 97.94 214 SER A CA 1
ATOM 1634 C C . SER A 1 214 ? 8.860 2.266 -6.889 1.00 97.94 214 SER A C 1
ATOM 1636 O O . SER A 1 214 ? 8.817 1.516 -5.914 1.00 97.94 214 SER A O 1
ATOM 1638 N N . ALA A 1 215 ? 8.416 1.859 -8.085 1.00 98.38 215 ALA A N 1
ATOM 1639 C CA . ALA A 1 215 ? 7.671 0.612 -8.261 1.00 98.38 215 ALA A CA 1
ATOM 1640 C C . ALA A 1 215 ? 8.443 -0.645 -7.824 1.00 98.38 215 ALA A C 1
ATOM 1642 O O . ALA A 1 215 ? 7.831 -1.587 -7.338 1.00 98.38 215 ALA A O 1
ATOM 1643 N N . PHE A 1 216 ? 9.764 -0.673 -7.975 1.00 98.31 216 PHE A N 1
ATOM 1644 C CA . PHE A 1 216 ? 10.663 -1.732 -7.506 1.00 98.31 216 PHE A CA 1
ATOM 1645 C C . PHE A 1 216 ? 11.637 -1.237 -6.433 1.00 98.31 216 PHE A C 1
ATOM 1647 O O . PHE A 1 216 ? 12.595 -1.939 -6.115 1.00 98.31 216 PHE A O 1
ATOM 1654 N N . GLU A 1 217 ? 11.428 -0.051 -5.866 1.00 98.00 217 GLU A N 1
ATOM 1655 C CA . GLU A 1 217 ? 12.361 0.506 -4.893 1.00 98.00 217 GLU A CA 1
ATOM 1656 C C . GLU A 1 217 ? 12.575 -0.461 -3.717 1.00 98.00 217 GLU A C 1
ATOM 1658 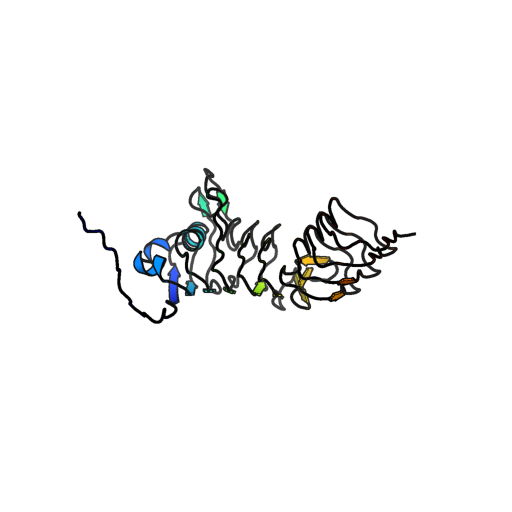O O . GLU A 1 217 ? 11.622 -1.001 -3.152 1.00 98.00 217 GLU A O 1
ATOM 1663 N N . ASN A 1 218 ? 13.840 -0.698 -3.362 1.00 97.69 218 ASN A N 1
ATOM 1664 C CA . ASN A 1 218 ? 14.280 -1.675 -2.365 1.00 97.69 218 ASN A CA 1
ATOM 1665 C C . ASN A 1 218 ? 13.900 -3.145 -2.671 1.00 97.69 218 ASN A C 1
ATOM 1667 O O . ASN A 1 218 ? 13.791 -3.956 -1.747 1.00 97.69 218 ASN A O 1
ATOM 1671 N N . CYS A 1 219 ? 13.697 -3.545 -3.931 1.00 97.50 219 CYS A N 1
ATOM 1672 C CA . CYS A 1 219 ? 13.629 -4.965 -4.319 1.00 97.50 219 CYS A CA 1
ATOM 1673 C C . CYS A 1 219 ? 15.031 -5.603 -4.284 1.00 97.50 219 CYS A C 1
ATOM 1675 O O . CYS A 1 219 ? 15.604 -5.979 -5.307 1.00 97.50 219 CYS A O 1
ATOM 1677 N N . THR A 1 220 ? 15.611 -5.710 -3.087 1.00 96.25 220 THR A N 1
ATOM 1678 C CA . THR A 1 220 ? 17.023 -6.078 -2.871 1.00 96.25 220 THR A CA 1
ATOM 1679 C C . THR A 1 220 ? 17.350 -7.529 -3.231 1.00 96.25 220 THR A C 1
ATOM 1681 O O . THR A 1 220 ? 18.519 -7.861 -3.403 1.00 96.25 220 THR A O 1
ATOM 1684 N N . TRP A 1 221 ? 16.333 -8.380 -3.391 1.00 95.94 221 TRP A N 1
ATOM 1685 C CA . TRP A 1 221 ? 16.476 -9.809 -3.697 1.00 95.94 221 TRP A CA 1
ATOM 1686 C C . TRP A 1 221 ? 16.266 -10.135 -5.182 1.00 95.94 221 TRP A C 1
ATOM 1688 O O . TRP A 1 221 ? 16.421 -11.292 -5.589 1.00 95.94 221 TRP A O 1
ATOM 1698 N N . LEU A 1 222 ? 15.893 -9.145 -5.999 1.00 96.00 222 LEU A N 1
ATOM 1699 C CA . LEU A 1 222 ? 15.729 -9.323 -7.435 1.00 96.00 222 LEU A CA 1
ATOM 1700 C C . LEU A 1 222 ? 17.110 -9.414 -8.091 1.00 96.00 222 LEU A C 1
ATOM 1702 O O . LEU A 1 222 ? 17.876 -8.465 -8.010 1.00 96.00 222 LEU A O 1
ATOM 1706 N N . SER A 1 223 ? 17.433 -10.539 -8.732 1.00 95.38 223 SER A N 1
ATOM 1707 C CA . SER A 1 223 ? 18.774 -10.802 -9.278 1.00 95.38 223 SER A CA 1
ATOM 1708 C C . SER A 1 223 ? 18.939 -10.416 -10.749 1.00 95.38 223 SER A C 1
ATOM 1710 O O . SER A 1 223 ? 20.046 -10.122 -11.201 1.00 95.38 223 SER A O 1
ATOM 1712 N N . ALA A 1 224 ? 17.842 -10.421 -11.508 1.00 93.25 224 ALA A N 1
ATOM 1713 C CA . ALA A 1 224 ? 17.828 -10.050 -12.917 1.00 93.25 224 ALA A CA 1
ATOM 1714 C C . ALA A 1 224 ? 16.475 -9.461 -13.316 1.00 93.25 224 ALA A C 1
ATOM 1716 O O . ALA A 1 224 ? 15.425 -9.864 -12.805 1.00 93.25 224 ALA A O 1
ATOM 1717 N N . LEU A 1 225 ? 16.509 -8.544 -14.278 1.00 93.12 225 LEU A N 1
ATOM 1718 C CA . LEU A 1 225 ? 15.348 -7.815 -14.761 1.00 93.12 225 LEU A CA 1
ATOM 1719 C C . LEU A 1 225 ? 15.332 -7.814 -16.291 1.00 93.12 225 LEU A C 1
ATOM 1721 O O . LEU A 1 225 ? 16.317 -7.443 -16.922 1.00 93.12 225 LEU A O 1
ATOM 1725 N N . SER A 1 226 ? 14.200 -8.191 -16.882 1.00 94.88 226 SER A N 1
ATOM 1726 C CA . SER A 1 226 ? 13.949 -8.025 -18.316 1.00 94.88 226 SER A CA 1
ATOM 1727 C C . SER A 1 226 ? 12.844 -6.993 -18.528 1.00 94.88 226 SER A C 1
ATOM 1729 O O . SER A 1 226 ? 11.724 -7.162 -18.033 1.00 94.88 226 SER A O 1
ATOM 1731 N N . LEU A 1 227 ? 13.189 -5.913 -19.234 1.00 96.12 227 LEU A N 1
ATOM 1732 C CA . LEU A 1 227 ? 12.269 -4.849 -19.635 1.00 96.12 227 LEU A CA 1
ATOM 1733 C C . LEU A 1 227 ? 11.538 -5.246 -20.933 1.00 96.12 227 LEU A C 1
ATOM 1735 O O . LEU A 1 227 ? 12.156 -5.856 -21.808 1.00 96.12 227 LEU A O 1
ATOM 1739 N N . PRO A 1 228 ? 10.245 -4.910 -21.094 1.00 96.69 228 PRO A N 1
ATOM 1740 C CA . PRO A 1 228 ? 9.508 -5.225 -22.307 1.00 96.69 228 PRO A CA 1
ATOM 1741 C C . PRO A 1 228 ? 9.791 -4.178 -23.393 1.00 96.69 228 PRO A C 1
ATOM 1743 O O . PRO A 1 228 ? 9.964 -2.996 -23.101 1.00 96.69 228 PRO A O 1
ATOM 1746 N N . SER A 1 229 ? 9.750 -4.582 -24.664 1.00 96.12 229 SER A N 1
ATOM 1747 C CA . SER A 1 229 ? 9.935 -3.663 -25.802 1.00 96.12 229 SER A CA 1
ATOM 1748 C C . SER A 1 229 ? 8.840 -2.594 -25.926 1.00 96.12 229 SER A C 1
ATOM 1750 O O . SER A 1 229 ? 9.015 -1.612 -26.643 1.00 96.12 229 SER A O 1
ATOM 1752 N N . THR A 1 230 ? 7.708 -2.774 -25.241 1.00 97.44 230 THR A N 1
ATOM 1753 C CA . THR A 1 230 ? 6.572 -1.839 -25.195 1.00 97.44 230 THR A CA 1
ATOM 1754 C C . THR A 1 230 ? 6.727 -0.721 -24.172 1.00 97.44 230 THR A C 1
ATOM 1756 O O . THR A 1 230 ? 5.833 0.118 -24.066 1.00 97.44 230 THR A O 1
ATOM 1759 N N . LEU A 1 231 ? 7.798 -0.731 -23.376 1.00 98.06 231 LEU A N 1
ATOM 1760 C CA . LEU A 1 231 ? 7.994 0.226 -22.298 1.00 98.06 231 LEU A CA 1
ATOM 1761 C C . LEU A 1 231 ? 8.267 1.628 -22.856 1.00 98.06 231 LEU A C 1
ATOM 1763 O O . LEU A 1 231 ? 9.165 1.814 -23.669 1.00 98.06 231 LEU A O 1
ATOM 1767 N N . ILE A 1 232 ? 7.488 2.596 -22.384 1.00 98.19 232 ILE A N 1
ATOM 1768 C CA . ILE A 1 232 ? 7.500 4.005 -22.788 1.00 98.19 232 ILE A CA 1
ATOM 1769 C C . ILE A 1 232 ? 8.136 4.877 -21.703 1.00 98.19 232 ILE A C 1
ATOM 1771 O O . ILE A 1 232 ? 8.839 5.832 -22.030 1.00 98.19 232 ILE A O 1
ATOM 1775 N N . SER A 1 233 ? 7.906 4.580 -20.418 1.00 98.38 233 SER A N 1
ATOM 1776 C CA . SER A 1 233 ? 8.476 5.379 -19.326 1.00 98.38 233 SER A CA 1
ATOM 1777 C C . SER A 1 233 ? 8.869 4.575 -18.088 1.00 98.38 233 SER A C 1
ATOM 1779 O O . SER A 1 233 ? 8.224 3.582 -17.728 1.00 98.38 233 SER A O 1
ATOM 1781 N N . ILE A 1 234 ? 9.918 5.054 -17.414 1.00 98.56 234 ILE A N 1
ATOM 1782 C CA . ILE A 1 234 ? 10.399 4.578 -16.112 1.00 98.56 234 ILE A CA 1
ATOM 1783 C C . ILE A 1 234 ? 10.404 5.762 -15.140 1.00 98.56 234 ILE A C 1
ATOM 1785 O O . ILE A 1 234 ? 11.141 6.724 -15.344 1.00 98.56 234 ILE A O 1
ATOM 1789 N N . GLY A 1 235 ? 9.570 5.686 -14.100 1.00 98.50 235 GLY A N 1
ATOM 1790 C CA . GLY A 1 235 ? 9.392 6.748 -13.109 1.00 98.50 235 GLY A CA 1
ATOM 1791 C C . GLY A 1 235 ? 10.570 6.937 -12.147 1.00 98.50 235 GLY A C 1
ATOM 1792 O O . GLY A 1 235 ? 11.498 6.126 -12.091 1.00 98.50 235 GLY A O 1
ATOM 1793 N N . SER A 1 236 ? 10.511 8.020 -11.364 1.00 98.25 236 SER A N 1
ATOM 1794 C CA . SER A 1 236 ? 11.585 8.390 -10.436 1.00 98.25 236 SER A CA 1
ATOM 1795 C C . SER A 1 236 ? 11.827 7.280 -9.423 1.00 98.25 236 SER A C 1
ATOM 1797 O O . SER A 1 236 ? 10.872 6.688 -8.915 1.00 98.25 236 SER A O 1
ATOM 1799 N N . TYR A 1 237 ? 13.097 6.982 -9.152 1.00 98.25 237 TYR A N 1
ATOM 1800 C CA . TYR A 1 237 ? 13.511 5.934 -8.210 1.00 98.25 237 TYR A CA 1
ATOM 1801 C C . TYR A 1 237 ? 12.895 4.546 -8.463 1.00 98.25 237 TYR A C 1
ATOM 1803 O O . TYR A 1 237 ? 12.905 3.700 -7.571 1.00 98.25 237 TYR A O 1
ATOM 1811 N N . ALA A 1 238 ? 12.380 4.274 -9.671 1.00 98.31 238 ALA A N 1
ATOM 1812 C CA . ALA A 1 238 ? 11.642 3.048 -9.975 1.00 98.31 238 ALA A CA 1
ATOM 1813 C C . ALA A 1 238 ? 12.376 1.766 -9.567 1.00 98.31 238 ALA A C 1
ATOM 1815 O O . ALA A 1 238 ? 11.726 0.842 -9.104 1.00 98.31 238 ALA A O 1
ATOM 1816 N N . PHE A 1 239 ? 13.700 1.716 -9.696 1.00 98.12 239 PHE A N 1
ATOM 1817 C CA . PHE A 1 239 ? 14.561 0.602 -9.294 1.00 98.12 239 PHE A CA 1
ATOM 1818 C C . PHE A 1 239 ? 15.595 1.016 -8.243 1.00 98.12 239 PHE A C 1
ATOM 1820 O O . PHE A 1 239 ? 16.621 0.354 -8.094 1.00 98.12 239 PHE A O 1
ATOM 1827 N N . ALA A 1 240 ? 15.361 2.100 -7.503 1.00 98.00 240 ALA A N 1
ATOM 1828 C CA . ALA A 1 240 ? 16.317 2.554 -6.506 1.00 98.00 240 ALA A CA 1
ATOM 1829 C C . ALA A 1 240 ? 16.599 1.464 -5.458 1.00 98.00 240 ALA A C 1
ATOM 1831 O O . ALA A 1 240 ? 15.703 0.725 -5.041 1.00 98.00 240 ALA A O 1
ATOM 1832 N N . ASN A 1 241 ? 17.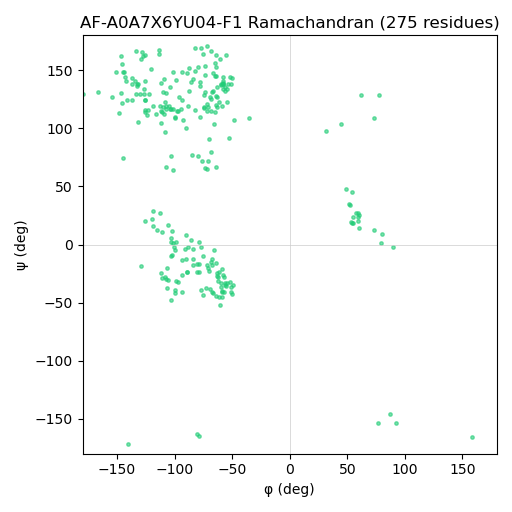862 1.351 -5.042 1.00 97.81 241 ASN A N 1
ATOM 1833 C CA . ASN A 1 241 ? 18.332 0.383 -4.048 1.00 97.81 241 ASN A CA 1
ATOM 1834 C C . ASN A 1 241 ? 18.058 -1.092 -4.413 1.00 97.81 241 ASN A C 1
ATOM 1836 O O . ASN A 1 241 ? 17.937 -1.953 -3.539 1.00 97.81 241 ASN A O 1
ATOM 1840 N N . CYS A 1 242 ? 17.958 -1.423 -5.703 1.00 97.06 242 CYS A N 1
ATOM 1841 C CA . CYS A 1 242 ? 17.863 -2.809 -6.156 1.00 97.06 242 CYS A CA 1
ATOM 1842 C C . CYS A 1 242 ? 19.244 -3.484 -6.167 1.00 97.06 242 CYS A C 1
ATOM 1844 O O . CYS A 1 242 ? 19.853 -3.695 -7.216 1.00 97.06 242 CYS A O 1
ATOM 1846 N N . TYR A 1 243 ? 19.741 -3.847 -4.983 1.00 95.62 243 TYR A N 1
ATOM 1847 C CA . TYR A 1 243 ? 21.091 -4.399 -4.794 1.00 95.62 243 TYR A CA 1
ATOM 1848 C C . TYR A 1 243 ? 21.328 -5.779 -5.398 1.00 95.62 243 TYR A C 1
ATOM 1850 O O . TYR A 1 243 ? 22.468 -6.212 -5.437 1.00 95.62 243 TYR A O 1
ATOM 1858 N N . GLY A 1 244 ? 20.296 -6.504 -5.816 1.00 94.75 244 GLY A N 1
ATOM 1859 C CA . GLY A 1 244 ? 20.482 -7.812 -6.439 1.00 94.75 244 GLY A CA 1
ATOM 1860 C C . GLY A 1 244 ? 20.652 -7.740 -7.957 1.00 94.75 244 GLY A C 1
ATOM 1861 O O . GLY A 1 244 ? 21.222 -8.663 -8.542 1.00 94.75 244 GLY A O 1
ATOM 1862 N N . ILE A 1 245 ? 20.158 -6.675 -8.604 1.00 94.31 245 ILE A N 1
ATOM 1863 C CA . ILE A 1 245 ? 20.073 -6.629 -10.066 1.00 94.31 245 ILE A CA 1
ATOM 1864 C C . ILE A 1 245 ? 21.485 -6.484 -10.617 1.00 94.31 245 ILE A C 1
ATOM 1866 O O . ILE A 1 245 ? 22.189 -5.518 -10.315 1.00 94.31 245 ILE A O 1
ATOM 1870 N N . SER A 1 246 ? 21.885 -7.455 -11.434 1.00 93.38 246 SER A N 1
ATOM 1871 C CA . SER A 1 246 ? 23.233 -7.531 -11.981 1.00 93.38 246 SER A CA 1
ATOM 1872 C C . SER A 1 246 ? 23.260 -7.720 -13.495 1.00 93.38 246 SER A C 1
ATOM 1874 O O . SER A 1 246 ? 22.288 -8.180 -14.098 1.00 93.38 246 SER A O 1
ATOM 1876 N N . GLY A 1 247 ? 24.392 -7.375 -14.111 1.00 88.50 247 GLY A N 1
ATOM 1877 C CA . GLY A 1 247 ? 24.644 -7.591 -15.535 1.00 88.50 247 GLY A CA 1
ATOM 1878 C C . GLY A 1 247 ? 24.271 -6.408 -16.431 1.00 88.50 247 GLY A C 1
ATOM 1879 O O . GLY A 1 247 ? 24.336 -5.249 -16.019 1.00 88.50 247 GLY A O 1
ATOM 1880 N N . ASN A 1 248 ? 23.957 -6.714 -17.693 1.00 87.81 248 ASN A N 1
ATOM 1881 C CA . ASN A 1 248 ? 23.655 -5.717 -18.722 1.00 87.81 248 ASN A CA 1
ATOM 1882 C C . ASN A 1 248 ? 22.231 -5.173 -18.563 1.00 87.81 248 ASN A C 1
ATOM 1884 O O . ASN A 1 248 ? 21.291 -5.940 -18.353 1.00 87.81 248 ASN A O 1
ATOM 1888 N N . LEU A 1 249 ? 22.071 -3.865 -18.767 1.00 87.25 249 LEU A N 1
ATOM 1889 C CA . LEU A 1 249 ? 20.772 -3.206 -18.844 1.00 87.25 249 LEU A CA 1
ATOM 1890 C C . LEU A 1 249 ? 20.522 -2.769 -20.288 1.00 87.25 249 LEU A C 1
ATOM 1892 O O . LEU A 1 249 ? 21.196 -1.882 -20.813 1.00 87.25 249 LEU A O 1
ATOM 1896 N N . ILE A 1 250 ? 19.538 -3.399 -20.923 1.00 90.12 250 ILE A N 1
ATOM 1897 C CA . ILE A 1 250 ? 19.094 -3.044 -22.271 1.00 90.12 250 ILE A CA 1
ATOM 1898 C C . ILE A 1 250 ? 17.834 -2.196 -22.119 1.00 90.12 250 ILE A C 1
ATOM 1900 O O . ILE A 1 250 ? 16.792 -2.712 -21.705 1.00 90.12 250 ILE A O 1
ATOM 1904 N N . LEU A 1 251 ? 17.937 -0.899 -22.410 1.00 92.81 251 LEU A N 1
ATOM 1905 C CA . LEU A 1 251 ? 16.768 -0.028 -22.463 1.00 92.81 251 LEU A CA 1
ATOM 1906 C C . LEU A 1 251 ? 16.035 -0.265 -23.795 1.00 92.81 251 LEU A C 1
ATOM 1908 O O . LEU A 1 251 ? 16.690 -0.394 -24.826 1.00 92.81 251 LEU A O 1
ATOM 1912 N N . PRO A 1 252 ? 14.696 -0.371 -23.792 1.00 92.69 252 PRO A N 1
ATOM 1913 C CA . PRO A 1 252 ? 13.944 -0.669 -25.005 1.00 92.69 252 PRO A CA 1
ATOM 1914 C C . PRO A 1 252 ? 13.879 0.537 -25.945 1.00 92.69 252 PRO A C 1
ATOM 1916 O O . PRO A 1 252 ? 13.734 1.663 -25.483 1.00 92.69 252 PRO A O 1
ATOM 1919 N N . ASP A 1 253 ? 13.883 0.285 -27.258 1.00 91.81 253 ASP A N 1
ATOM 1920 C CA . ASP A 1 253 ? 13.907 1.330 -28.300 1.00 91.81 253 ASP A CA 1
ATOM 1921 C C . ASP A 1 253 ? 12.747 2.338 -28.207 1.00 91.81 253 ASP A C 1
ATOM 1923 O O . ASP A 1 253 ? 12.881 3.491 -28.601 1.00 91.81 253 ASP A O 1
ATOM 1927 N N . ASN A 1 254 ? 11.599 1.916 -27.665 1.00 93.06 254 ASN A N 1
ATOM 1928 C CA . ASN A 1 254 ? 10.421 2.772 -27.498 1.00 93.06 254 ASN A CA 1
ATOM 1929 C C . ASN A 1 254 ? 10.433 3.598 -26.197 1.00 93.06 254 ASN A C 1
ATOM 1931 O O . ASN A 1 254 ? 9.439 4.268 -25.907 1.00 93.06 254 ASN A O 1
ATOM 1935 N N . LEU A 1 255 ? 11.500 3.532 -25.392 1.00 96.50 255 LEU A N 1
ATOM 1936 C CA . LEU A 1 255 ? 11.592 4.260 -24.129 1.00 96.50 255 LEU A CA 1
ATOM 1937 C C . LEU A 1 255 ? 11.749 5.761 -24.399 1.00 96.50 255 LEU A C 1
ATOM 1939 O O . LEU A 1 255 ? 12.739 6.201 -24.973 1.00 96.50 255 LEU A O 1
ATOM 1943 N N . ILE A 1 256 ? 10.778 6.546 -23.939 1.00 95.62 256 ILE A N 1
ATOM 1944 C CA . ILE A 1 256 ? 10.729 8.001 -24.127 1.00 95.62 256 ILE A CA 1
ATOM 1945 C C . ILE A 1 256 ? 11.209 8.740 -22.874 1.00 95.62 256 ILE A C 1
ATOM 1947 O O . ILE A 1 256 ? 11.880 9.762 -22.991 1.00 95.62 256 ILE A O 1
ATOM 1951 N N . SER A 1 257 ? 10.855 8.256 -21.678 1.00 96.06 257 SER A N 1
ATOM 1952 C CA . SER A 1 257 ? 11.188 8.920 -20.408 1.00 96.06 257 SER A CA 1
ATOM 1953 C C . SER A 1 257 ? 11.891 7.978 -19.430 1.00 96.06 257 SER A C 1
ATOM 1955 O O . SER A 1 257 ? 11.477 6.835 -19.215 1.00 96.06 257 SER A O 1
ATOM 1957 N N . LEU A 1 258 ? 12.965 8.495 -18.834 1.00 96.38 258 LEU A N 1
ATOM 1958 C CA . LEU A 1 258 ? 13.709 7.895 -17.737 1.00 96.38 258 LEU A CA 1
ATOM 1959 C C . LEU A 1 258 ? 13.909 8.982 -16.681 1.00 96.38 258 LEU A C 1
ATOM 1961 O O . LEU A 1 258 ? 14.695 9.906 -16.882 1.00 96.38 258 LEU A O 1
ATOM 1965 N N . GLU A 1 259 ? 13.155 8.894 -15.594 1.00 97.81 259 GLU A N 1
ATOM 1966 C CA . GLU A 1 259 ? 13.127 9.939 -14.575 1.00 97.81 259 GLU A CA 1
ATOM 1967 C C . GLU A 1 259 ? 14.294 9.837 -13.578 1.00 97.81 259 GLU A C 1
ATOM 1969 O O . GLU A 1 259 ? 15.027 8.842 -13.520 1.00 97.81 259 GLU A O 1
ATOM 1974 N N . ASP A 1 260 ? 14.448 10.886 -12.763 1.00 97.75 260 ASP A N 1
ATOM 1975 C CA . ASP A 1 260 ? 15.552 11.023 -11.811 1.00 97.75 260 ASP A CA 1
ATOM 1976 C C . ASP A 1 260 ? 15.704 9.814 -10.874 1.00 97.75 260 ASP A C 1
ATOM 1978 O O . ASP A 1 260 ? 14.733 9.236 -10.372 1.00 97.75 260 ASP A O 1
ATOM 1982 N N . GLY A 1 261 ? 16.957 9.413 -10.658 1.00 97.00 261 GLY A N 1
ATOM 1983 C CA . GLY A 1 261 ? 17.309 8.327 -9.750 1.00 97.00 261 GLY A CA 1
ATOM 1984 C C . GLY A 1 261 ? 16.717 6.956 -10.093 1.00 97.00 261 GLY A C 1
ATOM 1985 O O . GLY A 1 261 ? 16.772 6.073 -9.240 1.00 97.00 261 GLY A O 1
ATOM 1986 N N . ALA A 1 262 ? 16.176 6.729 -11.300 1.00 97.12 262 ALA A N 1
ATOM 1987 C CA . ALA A 1 262 ? 15.492 5.480 -11.663 1.00 97.12 262 ALA A CA 1
ATOM 1988 C C . ALA A 1 262 ? 16.285 4.205 -11.326 1.00 97.12 262 ALA A C 1
ATOM 1990 O O . ALA A 1 262 ? 15.684 3.223 -10.909 1.00 97.12 262 ALA A O 1
ATOM 1991 N N . PHE A 1 263 ? 17.616 4.232 -11.442 1.00 96.12 263 PHE A N 1
ATOM 1992 C CA . PHE A 1 263 ? 18.521 3.134 -11.066 1.00 96.12 263 PHE A CA 1
ATOM 1993 C C . PHE A 1 263 ? 19.513 3.539 -9.960 1.00 96.12 263 PHE A C 1
ATOM 1995 O O . PHE A 1 263 ? 20.640 3.043 -9.898 1.00 96.12 263 PHE A O 1
ATOM 2002 N N . TYR A 1 264 ? 19.122 4.477 -9.091 1.00 97.38 264 TYR A N 1
ATOM 2003 C CA . TYR A 1 264 ? 19.947 4.933 -7.974 1.00 97.38 264 TYR A CA 1
ATOM 2004 C C . TYR A 1 264 ? 20.380 3.749 -7.102 1.00 97.38 264 TYR A C 1
ATOM 2006 O O . TYR A 1 264 ? 19.569 2.898 -6.743 1.00 97.38 264 TYR A O 1
ATOM 2014 N N . ASN A 1 265 ? 21.667 3.699 -6.752 1.00 96.75 265 ASN A N 1
ATOM 2015 C CA . ASN A 1 265 ? 22.228 2.679 -5.865 1.00 96.75 265 ASN A CA 1
ATOM 2016 C C . ASN A 1 265 ? 21.930 1.226 -6.315 1.00 96.75 265 ASN A C 1
ATOM 2018 O O . ASN A 1 265 ? 21.546 0.372 -5.518 1.00 96.75 265 ASN A O 1
ATOM 2022 N N . CYS A 1 266 ? 22.113 0.950 -7.612 1.00 95.69 266 CYS A N 1
ATOM 2023 C CA . CYS A 1 266 ? 22.118 -0.395 -8.202 1.00 95.69 266 CYS A CA 1
ATOM 2024 C C . CYS A 1 266 ? 23.566 -0.841 -8.508 1.00 95.69 266 CYS A C 1
ATOM 2026 O O . CYS A 1 266 ? 23.991 -0.796 -9.663 1.00 95.69 266 CYS A O 1
ATOM 2028 N N . PRO A 1 267 ? 24.366 -1.243 -7.501 1.00 94.38 267 PRO A N 1
ATOM 2029 C CA . PRO A 1 267 ? 25.824 -1.364 -7.628 1.00 94.38 267 PRO A CA 1
ATOM 2030 C C . PRO A 1 267 ? 26.303 -2.482 -8.564 1.00 94.38 267 PRO A C 1
ATOM 2032 O O . PRO A 1 267 ? 27.459 -2.460 -8.984 1.00 94.38 267 PRO A O 1
ATOM 2035 N N . TYR A 1 268 ? 25.449 -3.459 -8.889 1.00 93.50 268 TYR A N 1
ATOM 2036 C CA . TYR A 1 268 ? 25.821 -4.594 -9.741 1.00 93.50 268 TYR A CA 1
ATOM 2037 C C . TYR A 1 268 ? 25.310 -4.490 -11.179 1.00 93.50 268 TYR A C 1
ATOM 2039 O O . TYR A 1 268 ? 25.611 -5.375 -11.983 1.00 93.50 268 TYR A O 1
ATOM 2047 N N . LEU A 1 269 ? 24.637 -3.393 -11.548 1.00 90.12 269 LEU A N 1
ATOM 2048 C CA . LEU A 1 269 ? 24.440 -3.002 -12.948 1.00 90.12 269 LEU A CA 1
ATOM 2049 C C . LEU A 1 269 ? 25.771 -2.497 -13.535 1.00 90.12 269 LEU A C 1
ATOM 2051 O O . LEU A 1 269 ? 25.946 -1.323 -13.841 1.00 90.12 269 LEU A O 1
ATOM 2055 N N . ASN A 1 270 ? 26.740 -3.406 -13.625 1.00 81.56 270 ASN A N 1
ATOM 2056 C CA . ASN A 1 270 ? 28.117 -3.171 -14.054 1.00 81.56 270 ASN A CA 1
ATOM 2057 C C . ASN A 1 270 ? 28.380 -3.612 -15.504 1.00 81.56 270 ASN A C 1
ATOM 2059 O O . ASN A 1 270 ? 29.516 -3.540 -15.973 1.00 81.56 270 ASN A O 1
ATOM 2063 N N . GLY A 1 271 ? 27.350 -4.111 -16.189 1.00 76.06 271 GLY A N 1
ATOM 2064 C CA . GLY A 1 271 ? 27.420 -4.502 -17.587 1.00 76.06 271 GLY A CA 1
ATOM 2065 C C . GLY A 1 271 ? 27.337 -3.315 -18.548 1.00 76.06 271 GLY A C 1
ATOM 2066 O O . GLY A 1 271 ? 27.483 -2.151 -18.181 1.00 76.06 271 GLY A O 1
ATOM 2067 N N . THR A 1 272 ? 27.072 -3.613 -19.817 1.00 79.62 272 THR A N 1
ATOM 2068 C CA . THR A 1 272 ? 26.791 -2.591 -20.828 1.00 79.62 272 THR A CA 1
ATOM 2069 C C . THR A 1 272 ? 25.391 -2.018 -20.620 1.00 79.62 272 THR A C 1
ATOM 2071 O O . THR A 1 272 ? 24.420 -2.771 -20.508 1.00 79.62 272 THR A O 1
ATOM 2074 N N . VAL A 1 273 ? 25.292 -0.687 -20.614 1.00 79.94 273 VAL A N 1
ATOM 2075 C CA . VAL A 1 273 ? 24.025 0.038 -20.753 1.00 79.94 273 VAL A CA 1
ATOM 2076 C C . VAL A 1 273 ? 23.850 0.382 -22.227 1.00 79.94 273 VAL A C 1
ATOM 2078 O O . VAL A 1 273 ? 24.665 1.113 -22.790 1.00 79.94 273 VAL A O 1
ATOM 2081 N N . ILE A 1 274 ? 22.814 -0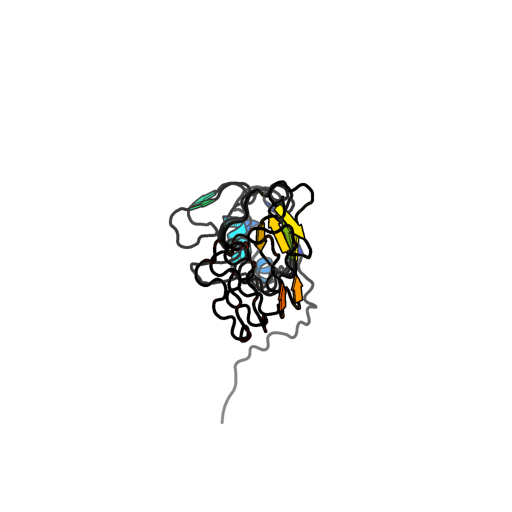.169 -22.854 1.00 81.19 274 ILE A N 1
ATOM 2082 C CA . ILE A 1 274 ? 22.472 0.128 -24.250 1.00 81.19 274 ILE A CA 1
ATOM 2083 C C . ILE A 1 274 ? 21.302 1.107 -24.235 1.00 81.19 274 ILE A C 1
ATOM 2085 O O . ILE A 1 274 ? 20.233 0.780 -23.716 1.00 81.19 274 ILE A O 1
ATOM 2089 N N . LEU A 1 275 ? 21.542 2.314 -24.754 1.00 79.38 275 LEU A N 1
ATOM 2090 C CA . LEU A 1 275 ? 20.514 3.335 -24.942 1.00 79.38 275 LEU A CA 1
ATOM 2091 C C . LEU A 1 275 ? 19.696 3.035 -26.211 1.00 79.38 275 LEU A C 1
ATOM 2093 O O . LEU A 1 275 ? 20.248 2.427 -27.134 1.00 79.38 275 LEU A O 1
ATOM 2097 N N . PRO A 1 276 ? 18.427 3.478 -26.274 1.00 78.25 276 PRO A N 1
ATOM 2098 C CA . PRO A 1 276 ? 17.642 3.460 -27.507 1.00 78.25 276 PRO A CA 1
ATOM 2099 C C . PRO A 1 276 ? 18.401 4.137 -28.660 1.00 78.25 276 PRO A C 1
ATOM 2101 O O . PRO A 1 276 ? 19.126 5.109 -28.424 1.00 78.25 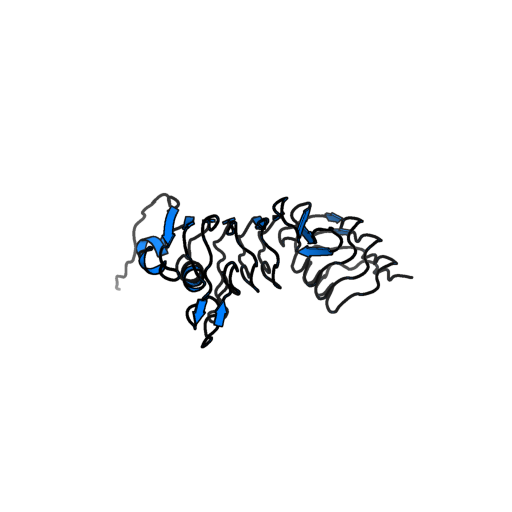276 PRO A O 1
ATOM 2104 N N . ALA A 1 277 ? 18.246 3.603 -29.875 1.00 71.75 277 ALA A N 1
ATOM 2105 C CA . ALA A 1 277 ? 18.836 4.156 -31.099 1.00 71.75 277 ALA A CA 1
ATOM 2106 C C . ALA A 1 277 ? 18.230 5.507 -31.516 1.00 71.75 277 ALA A C 1
ATOM 2108 O O . ALA A 1 277 ? 17.030 5.738 -31.247 1.00 71.75 277 ALA A O 1
#

Foldseek 3Di:
DDDDDDDDPDDPPPPVLPQDADEDEDADELCVCVVADLVNLVRHQYYEYAYEYEQLNLLCCQPRNQQHAYYECQHYWYDWDWAANGQAHPDGIDTDHTLELEANSAARPVVRDGNLNHQYYHGYQQRAEYYHCNRPQVCNHAEYEAHQNHDYYDPNSPPNNQNHQAYQYDPNRQFWHDDNRWIAGPQNQEGEADHLPDAEEDERDQSHAEYEACRNQNVCRHQEYHYHLNHAEQYACSNANNQRYAEADEDHQNHNYYDHNSVHNNVRNPYHYHDHD

Sequence (277 aa):
MKALFFFLAMMLCTVSAYAQVKTVHVTTAGSLYTLINTSEQQSLTGLTLTGNIDARDIAFVRDKLLLLSDLNLQNASIKAYSGDQGTNTGQTSVYYPANELPQYAFYNPYFDTFKPSLLTVVLPNNLLSVGELAFYFCWNLQTISIPASVKHISTYAFYGCYSLSSIQVASGNTNYSSSSGILFSKLKDSLLICPNAKSGSYSIPSGVKHIGASAFENCTWLSALSLPSTLISIGSYAFANCYGISGNLILPDNLISLEDGAFYNCPYLNGTVILPA

Secondary structure (DSSP, 8-state):
-------------------EEEEEEESSTT-GGGTS-HHHHTTEEEEEEEEEE-HHHHHHHHHH-TT--EEEEEEEEEPPEEESSSSSTT-S-EEE-TTEE-TTTTEETTTTEE-TT--EEE--TT--EE-TTTTTT-TT--EEEE-TT--EE-TTTTTT-TT--EEEE-TT-SSEEEETTEEEETTSSEEEE--TT--EEEEPPTT--EE-TTTTTT-TTEEEEE--TT--EE-TTTTTT-TT--S-EE--TT--EE-TTTTTT-TT--SPEEPP-

Mean predicted aligned error: 5.59 Å

pLDDT: mean 92.99, std 14.35, range [34.59, 98.94]